Protein AF-A0A6B1GYW4-F1 (afdb_monomer_lite)

pLDDT: mean 73.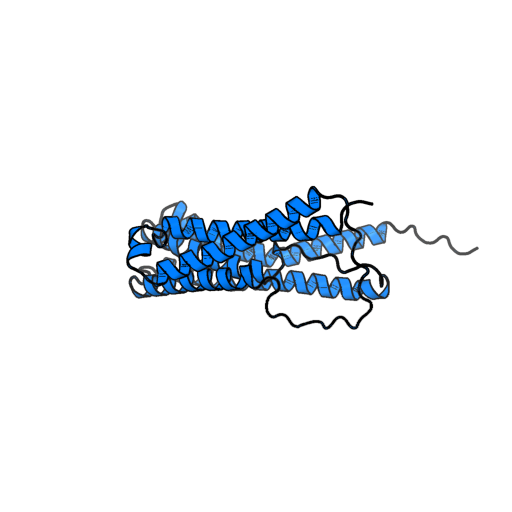43, std 16.69, range [31.44, 91.44]

Radius of gyration: 23.28 Å; chains: 1; bounding box: 60×33×87 Å

Secondary structure (DSSP, 8-state):
---TTHHHHHHHHHHHHHHHHHHHHHHHHSSTTSHHHHHH-HHHHHHHHHHHHHHHHHHHHHHHHHHHHHS----------S-------S-SSHHHHHHHHHHHHHHHHHHHHHHHHS--SSHHHHHHHHHHHHHHHHHHHHHHHHHHHHHHHHHHHTTT-SS-PPPPPPGGGSHHHHHHHHHHHHHHHHHHHHHHHHH-TTSHHHHHHHHHHHHHHHHHHHHHHHHHHHHHHHHHHHHTTSPP-PPP-

Sequence (249 aa):
MRSLAKKYDESKLSARVAILTGLVTFQLADGLLSLEALRTSPLAQSYAAALAVMGLGVLVFALQKLRSYLSEPTPIAEPRTGPVWHEARLFTDPWYQIPAIYCVFVLLCQLVIDLAGNPPASVQAVLFLVCVAAMSVVVPASASKRVSLEKTHLQASSEEERDAAPKPASAFRDPWFVVPGAVLGAVEMARFGLESIEADPSSGEATWWLLAPLLTMAFAAAMPLVDQYRRRRKEAAETDALPPGLPDQ

Structure (mmCIF, N/CA/C/O backbone):
data_AF-A0A6B1GYW4-F1
#
_entry.id   AF-A0A6B1GYW4-F1
#
loop_
_atom_site.group_PDB
_atom_site.id
_atom_site.type_symbol
_atom_site.label_atom_id
_atom_site.label_alt_id
_atom_site.label_comp_id
_atom_site.label_asym_id
_atom_site.label_entity_id
_atom_site.label_seq_id
_atom_site.pdbx_PDB_ins_code
_atom_site.Cartn_x
_atom_site.Cartn_y
_atom_site.Cartn_z
_atom_site.occupancy
_atom_site.B_iso_or_equiv
_atom_site.auth_seq_id
_atom_site.auth_comp_id
_atom_site.auth_asym_id
_atom_site.auth_atom_id
_atom_site.pdbx_PDB_model_num
ATOM 1 N N . MET A 1 1 ? 18.128 9.530 -31.050 1.00 31.44 1 MET A N 1
ATOM 2 C CA . MET A 1 1 ? 17.722 8.356 -30.245 1.00 31.44 1 MET A CA 1
ATOM 3 C C . MET A 1 1 ? 17.694 8.740 -28.766 1.00 31.44 1 MET A C 1
ATOM 5 O O . MET A 1 1 ? 18.745 8.896 -28.164 1.00 31.44 1 MET A O 1
ATOM 9 N N . ARG A 1 2 ? 16.514 9.006 -28.186 1.00 33.59 2 ARG A N 1
ATOM 10 C CA . ARG A 1 2 ? 16.352 9.387 -26.768 1.00 33.59 2 ARG A CA 1
ATOM 11 C C . ARG A 1 2 ? 15.623 8.273 -25.998 1.00 33.59 2 ARG A C 1
ATOM 13 O O . ARG A 1 2 ? 14.519 7.899 -26.371 1.00 33.59 2 ARG A O 1
ATOM 20 N N . SER A 1 3 ? 16.164 7.904 -24.833 1.00 42.62 3 SER A N 1
ATOM 21 C CA . SER A 1 3 ? 15.402 7.676 -23.583 1.00 42.62 3 SER A CA 1
ATOM 22 C C . SER A 1 3 ? 14.747 6.323 -23.233 1.00 42.62 3 SER A C 1
ATOM 24 O O . SER A 1 3 ? 13.834 6.323 -22.410 1.00 42.62 3 SER A O 1
ATOM 26 N N . LEU A 1 4 ? 15.224 5.161 -23.692 1.00 37.81 4 LEU A N 1
ATOM 27 C CA . LEU A 1 4 ? 14.729 3.894 -23.105 1.00 37.81 4 LEU A CA 1
ATOM 28 C C . LEU A 1 4 ? 15.279 3.628 -21.688 1.00 37.81 4 LEU A C 1
ATOM 30 O O . LEU A 1 4 ? 14.530 3.185 -20.823 1.00 37.81 4 LEU A O 1
ATOM 34 N N . ALA A 1 5 ? 16.524 4.024 -21.394 1.00 40.16 5 ALA A N 1
ATOM 35 C CA . ALA A 1 5 ? 17.097 3.915 -20.045 1.00 40.16 5 ALA A CA 1
ATOM 36 C C . ALA A 1 5 ? 16.529 4.942 -19.036 1.00 40.16 5 ALA A C 1
ATOM 38 O O . ALA A 1 5 ? 16.545 4.697 -17.834 1.00 40.16 5 ALA A O 1
ATOM 39 N N . LYS A 1 6 ? 15.989 6.081 -19.503 1.00 44.72 6 LYS A N 1
ATOM 40 C CA . LYS A 1 6 ? 15.482 7.156 -18.622 1.00 44.72 6 LYS A CA 1
ATOM 41 C C . LYS A 1 6 ? 14.120 6.848 -17.993 1.00 44.72 6 LYS A C 1
ATOM 43 O O . LYS A 1 6 ? 13.887 7.224 -16.853 1.00 44.72 6 LYS A O 1
ATOM 48 N N . LYS A 1 7 ? 13.234 6.133 -18.696 1.00 43.66 7 LYS A N 1
ATOM 49 C CA . LYS A 1 7 ? 11.871 5.862 -18.199 1.00 43.66 7 LYS A CA 1
ATOM 50 C C . LYS A 1 7 ? 11.812 4.845 -17.058 1.00 43.66 7 LYS A C 1
ATOM 52 O O . LYS A 1 7 ? 10.843 4.841 -16.302 1.00 43.66 7 LYS A O 1
ATOM 57 N N . TYR A 1 8 ? 12.822 3.985 -16.927 1.00 46.47 8 TYR A N 1
ATOM 58 C CA . TYR A 1 8 ? 12.780 2.903 -15.945 1.00 46.47 8 TYR A CA 1
ATOM 59 C C . TYR A 1 8 ? 12.853 3.405 -14.498 1.00 46.47 8 TYR A C 1
ATOM 61 O O . TYR A 1 8 ? 12.115 2.913 -13.646 1.00 46.47 8 TYR A O 1
ATOM 69 N N . ASP A 1 9 ? 13.677 4.419 -14.222 1.00 56.53 9 ASP A N 1
ATOM 70 C CA . ASP A 1 9 ? 13.942 4.854 -12.845 1.00 56.53 9 ASP A CA 1
ATOM 71 C C . ASP A 1 9 ? 12.951 5.884 -12.288 1.00 56.53 9 ASP A C 1
ATOM 73 O O . ASP A 1 9 ? 12.696 5.894 -11.084 1.00 56.53 9 ASP A O 1
ATOM 77 N N . GLU A 1 10 ? 12.333 6.709 -13.136 1.00 60.38 10 GLU A N 1
ATOM 78 C CA . GLU A 1 10 ? 11.346 7.708 -12.690 1.00 60.38 10 GLU A CA 1
ATOM 79 C C . GLU A 1 10 ? 10.073 7.051 -12.138 1.00 60.38 10 GLU A C 1
ATOM 81 O O . GLU A 1 10 ? 9.520 7.482 -11.121 1.00 60.38 10 GLU A O 1
ATOM 86 N N . SER A 1 11 ? 9.631 5.954 -12.763 1.00 62.12 11 SER A N 1
ATOM 87 C CA . SER A 1 11 ? 8.462 5.209 -12.284 1.00 62.12 11 SER A CA 1
ATOM 88 C C . SER A 1 11 ? 8.705 4.567 -10.912 1.00 62.12 11 SER A C 1
ATOM 90 O O . SER A 1 11 ? 7.809 4.546 -10.075 1.00 62.12 11 SER A O 1
ATOM 92 N N . LYS A 1 12 ? 9.932 4.102 -10.638 1.00 69.94 12 LYS A N 1
ATOM 93 C CA . LYS A 1 12 ? 10.290 3.512 -9.340 1.00 69.94 12 LYS A CA 1
ATOM 94 C C . LYS A 1 12 ? 10.396 4.559 -8.249 1.00 69.94 12 LYS A C 1
ATOM 96 O O . LYS A 1 12 ? 9.919 4.328 -7.147 1.00 69.94 12 LYS A O 1
ATOM 101 N N . LEU A 1 13 ? 10.990 5.715 -8.544 1.00 72.31 13 LEU A N 1
ATOM 102 C CA . LEU A 1 13 ? 11.044 6.815 -7.585 1.00 72.31 13 LEU A CA 1
ATOM 103 C C . LEU A 1 13 ? 9.634 7.293 -7.210 1.00 72.31 13 LEU A C 1
ATOM 105 O O . LEU A 1 13 ? 9.344 7.429 -6.027 1.00 72.31 13 LEU A O 1
ATOM 109 N N . SER A 1 14 ? 8.750 7.482 -8.193 1.00 77.19 14 SER A N 1
ATOM 110 C CA . SER A 1 14 ? 7.361 7.892 -7.934 1.00 77.19 14 SER A CA 1
ATOM 111 C C . SER A 1 14 ? 6.574 6.848 -7.139 1.00 77.19 14 SER A C 1
ATOM 113 O O . SER A 1 14 ? 5.905 7.216 -6.179 1.00 77.19 14 SER A O 1
ATOM 115 N N . ALA A 1 15 ? 6.709 5.556 -7.454 1.00 77.19 15 ALA A N 1
ATOM 116 C CA . ALA A 1 15 ? 6.095 4.488 -6.661 1.00 77.19 15 ALA A CA 1
ATOM 117 C C . ALA A 1 15 ? 6.638 4.445 -5.219 1.00 77.19 15 ALA A C 1
ATOM 119 O O . ALA A 1 15 ? 5.861 4.328 -4.271 1.00 77.19 15 ALA A O 1
ATOM 120 N N . ARG A 1 16 ? 7.960 4.605 -5.039 1.00 80.31 16 ARG A N 1
ATOM 121 C CA . ARG A 1 16 ? 8.600 4.650 -3.713 1.00 80.31 16 ARG A CA 1
ATOM 122 C C . ARG A 1 16 ? 8.076 5.803 -2.864 1.00 80.31 16 ARG A C 1
ATOM 124 O O . ARG A 1 16 ? 7.759 5.604 -1.693 1.00 80.31 16 ARG A O 1
ATOM 131 N N . VAL A 1 17 ? 7.999 6.991 -3.465 1.00 81.50 17 VAL A N 1
ATOM 132 C CA . VAL A 1 17 ? 7.491 8.200 -2.813 1.00 81.50 17 VAL A CA 1
ATOM 133 C C . VAL A 1 17 ? 6.012 8.043 -2.485 1.00 81.50 17 VAL A C 1
ATOM 135 O O . VAL A 1 17 ? 5.645 8.323 -1.358 1.00 81.50 17 VAL A O 1
ATOM 138 N N . ALA A 1 18 ? 5.182 7.526 -3.395 1.00 82.00 18 ALA A N 1
ATOM 139 C CA . ALA A 1 18 ? 3.750 7.347 -3.146 1.00 82.00 18 ALA A CA 1
ATOM 140 C C . ALA A 1 18 ? 3.470 6.459 -1.922 1.00 82.00 18 ALA A C 1
ATOM 142 O O . ALA A 1 18 ? 2.708 6.849 -1.042 1.00 82.00 18 ALA A O 1
ATOM 143 N N . ILE A 1 19 ? 4.130 5.300 -1.829 1.00 82.19 19 ILE A N 1
ATOM 144 C CA . ILE A 1 19 ? 3.980 4.397 -0.677 1.00 82.19 19 ILE A CA 1
ATOM 145 C C . ILE A 1 19 ? 4.566 5.028 0.595 1.00 82.19 19 ILE A C 1
ATOM 147 O O . ILE A 1 19 ? 3.947 4.942 1.650 1.00 82.19 19 ILE A O 1
ATOM 151 N N . LEU A 1 20 ? 5.731 5.687 0.517 1.00 84.62 20 LEU A N 1
ATOM 152 C CA . LEU A 1 20 ? 6.315 6.385 1.670 1.00 84.62 20 LEU A CA 1
ATOM 153 C C . LEU A 1 20 ? 5.377 7.480 2.187 1.00 84.62 20 LEU A C 1
ATOM 155 O O . LEU A 1 20 ? 5.158 7.573 3.389 1.00 84.62 20 LEU A O 1
ATOM 159 N N . THR A 1 21 ? 4.816 8.286 1.288 1.00 84.94 21 THR A N 1
ATOM 160 C CA . THR A 1 21 ? 3.851 9.327 1.630 1.00 84.94 21 THR A CA 1
ATOM 161 C C . THR A 1 21 ? 2.619 8.715 2.277 1.00 84.94 21 THR A C 1
ATOM 163 O O . THR A 1 21 ? 2.281 9.165 3.362 1.00 84.94 21 THR A O 1
ATOM 166 N N . GLY A 1 22 ? 2.027 7.664 1.699 1.00 80.44 22 GLY A N 1
ATOM 167 C CA . GLY A 1 22 ? 0.875 6.972 2.291 1.00 80.44 22 GLY A CA 1
ATOM 168 C C . GLY A 1 22 ? 1.148 6.480 3.717 1.00 80.44 22 GLY A C 1
ATOM 169 O O . GLY A 1 22 ? 0.402 6.786 4.642 1.00 80.44 22 GLY A O 1
ATOM 170 N N . LEU A 1 23 ? 2.289 5.818 3.935 1.00 83.75 23 LEU A N 1
ATOM 171 C CA . LEU A 1 23 ? 2.688 5.317 5.257 1.00 83.75 23 LEU A CA 1
ATOM 172 C C . LEU A 1 23 ? 2.920 6.424 6.299 1.00 83.75 23 LEU A C 1
ATOM 174 O O . LEU A 1 23 ? 2.745 6.181 7.496 1.00 83.75 23 LEU A O 1
ATOM 178 N N . VAL A 1 24 ? 3.339 7.616 5.863 1.00 84.56 24 VAL A N 1
ATOM 179 C CA . VAL A 1 24 ? 3.513 8.794 6.727 1.00 84.56 24 VAL A CA 1
ATOM 180 C C . VAL A 1 24 ? 2.170 9.469 7.001 1.00 84.56 24 VAL A C 1
ATOM 182 O O . VAL A 1 24 ? 1.862 9.749 8.157 1.00 84.56 24 VAL A O 1
ATOM 185 N N . THR A 1 25 ? 1.364 9.727 5.967 1.00 78.50 25 THR A N 1
ATOM 186 C CA . THR A 1 25 ? 0.078 10.428 6.098 1.00 78.50 25 THR A CA 1
ATOM 187 C C . THR A 1 25 ? -0.907 9.637 6.939 1.00 78.50 25 THR A C 1
ATOM 189 O O . THR A 1 25 ? -1.568 10.220 7.793 1.00 78.50 25 THR A O 1
ATOM 192 N N . PHE A 1 26 ? -0.952 8.317 6.758 1.00 70.56 26 PHE A N 1
ATOM 193 C CA . PHE A 1 26 ? -1.848 7.456 7.519 1.00 70.56 26 PHE A CA 1
ATOM 194 C C . PHE A 1 26 ? -1.538 7.493 9.020 1.00 70.56 26 PHE A C 1
ATOM 196 O O . PHE A 1 26 ? -2.426 7.670 9.842 1.00 70.56 26 PHE A O 1
ATOM 203 N N . GLN A 1 27 ? -0.258 7.452 9.395 1.00 69.31 27 GLN A N 1
ATOM 204 C CA . GLN A 1 27 ? 0.134 7.394 10.809 1.00 69.31 27 GLN A CA 1
ATOM 205 C C . GLN A 1 27 ? 0.243 8.743 11.507 1.00 69.31 27 GLN A C 1
ATOM 207 O O . GLN A 1 27 ? 0.308 8.804 12.737 1.00 69.31 27 GLN A O 1
ATOM 212 N N . LEU A 1 28 ? 0.255 9.828 10.735 1.00 67.25 28 LEU A N 1
ATOM 213 C CA . LEU A 1 28 ? -0.047 11.148 11.270 1.00 67.25 28 LEU A CA 1
ATOM 214 C C . LEU A 1 28 ? -1.515 11.235 11.711 1.00 67.25 28 LEU A C 1
ATOM 216 O O . LEU A 1 28 ? -1.784 11.893 12.712 1.00 67.25 28 LEU A O 1
ATOM 220 N N . ALA A 1 29 ? -2.434 10.553 11.016 1.00 60.97 29 ALA A N 1
ATOM 221 C CA . ALA A 1 29 ? -3.851 10.506 11.377 1.00 60.97 29 ALA A CA 1
ATOM 222 C C . ALA A 1 29 ? -4.140 9.512 12.521 1.00 60.97 29 ALA A C 1
ATOM 224 O O . ALA A 1 29 ? -4.846 9.866 13.458 1.00 60.97 29 ALA A O 1
ATOM 225 N N . ASP A 1 30 ? -3.528 8.323 12.502 1.00 64.75 30 ASP A N 1
ATOM 226 C CA . ASP A 1 30 ? -3.709 7.265 13.519 1.00 64.75 30 ASP A CA 1
ATOM 227 C C . ASP A 1 30 ? -2.898 7.467 14.817 1.00 64.75 30 ASP A C 1
ATOM 229 O O . ASP A 1 30 ? -2.949 6.664 15.749 1.00 64.75 30 ASP A O 1
ATOM 233 N N . GLY A 1 31 ? -2.103 8.537 14.902 1.00 67.69 31 GLY A N 1
ATOM 234 C CA . GLY A 1 31 ? -1.442 8.945 16.143 1.00 67.69 31 GLY A CA 1
ATOM 235 C C . GLY A 1 31 ? -0.176 8.168 16.522 1.00 67.69 31 GLY A C 1
ATOM 236 O O . GLY A 1 31 ? 0.451 8.504 17.528 1.00 67.69 31 GLY A O 1
ATOM 237 N N . LEU A 1 32 ? 0.293 7.199 15.730 1.00 71.94 32 LEU A N 1
ATOM 238 C CA . LEU A 1 32 ? 1.581 6.531 15.993 1.00 71.94 32 LEU A CA 1
ATOM 239 C C . LEU A 1 32 ? 2.800 7.410 15.769 1.00 71.94 32 LEU A C 1
ATOM 241 O O . LEU A 1 32 ? 3.839 7.183 16.386 1.00 71.94 32 LEU A O 1
ATOM 245 N N . LEU A 1 33 ? 2.670 8.428 14.925 1.00 78.88 33 LEU A N 1
ATOM 246 C CA . LEU A 1 33 ? 3.682 9.470 14.787 1.00 78.88 33 LEU A CA 1
ATOM 247 C C . LEU A 1 33 ? 3.445 10.645 15.747 1.00 78.88 33 LEU A C 1
ATOM 249 O O . LEU A 1 33 ? 4.136 11.658 15.650 1.00 78.88 33 LEU A O 1
ATOM 253 N N . SER A 1 34 ? 2.497 10.526 16.686 1.00 82.81 34 SER A N 1
ATOM 254 C CA . SER A 1 34 ? 2.325 11.526 17.737 1.00 82.81 34 SER A CA 1
ATOM 255 C C . SER A 1 34 ? 3.525 11.531 18.684 1.00 82.81 34 SER A C 1
ATOM 257 O O . SER A 1 34 ? 4.160 10.508 18.952 1.00 82.81 34 SER A O 1
ATOM 259 N N . LEU A 1 35 ? 3.828 12.711 19.221 1.00 81.12 35 LEU A N 1
ATOM 260 C CA . LEU A 1 35 ? 4.984 12.921 20.092 1.00 81.12 35 LEU A CA 1
ATOM 261 C C . LEU A 1 35 ? 4.896 12.079 21.380 1.00 81.12 35 LEU A C 1
ATOM 263 O O . LEU A 1 35 ? 5.913 11.603 21.882 1.00 81.12 35 LEU A O 1
ATOM 267 N N . GLU A 1 36 ? 3.676 11.839 21.865 1.00 84.00 36 GLU A N 1
ATOM 268 C CA . GLU A 1 36 ? 3.411 11.003 23.038 1.00 84.00 36 GLU A CA 1
ATOM 269 C C . GLU A 1 36 ? 3.611 9.510 22.739 1.00 84.00 36 GLU A C 1
ATOM 271 O O . GLU A 1 36 ? 4.285 8.811 23.501 1.00 84.00 36 GLU A O 1
ATOM 276 N N . ALA A 1 37 ? 3.110 9.021 21.598 1.00 80.50 37 ALA A N 1
ATOM 277 C CA . ALA A 1 37 ? 3.308 7.633 21.183 1.00 80.50 37 ALA A CA 1
ATOM 278 C C . ALA A 1 37 ? 4.794 7.324 20.954 1.00 80.50 37 ALA A C 1
ATOM 280 O O . ALA A 1 37 ? 5.291 6.300 21.419 1.00 80.50 37 ALA A O 1
ATOM 281 N N . LEU A 1 38 ? 5.535 8.239 20.323 1.00 84.31 38 LEU A N 1
ATOM 282 C CA . LEU A 1 38 ? 6.981 8.105 20.118 1.00 84.31 38 LEU A CA 1
ATOM 283 C C . LEU A 1 38 ? 7.768 8.046 21.433 1.00 84.31 38 LEU A C 1
ATOM 285 O O . LEU A 1 38 ? 8.820 7.408 21.497 1.00 84.31 38 LEU A O 1
ATOM 289 N N . ARG A 1 39 ? 7.279 8.690 22.494 1.00 85.69 39 ARG A N 1
ATOM 290 C CA . ARG A 1 39 ? 7.937 8.684 23.804 1.00 85.69 39 ARG A CA 1
ATOM 291 C C . ARG A 1 39 ? 7.672 7.403 24.594 1.00 85.69 39 ARG A C 1
ATOM 293 O O . ARG A 1 39 ? 8.548 6.961 25.333 1.00 85.69 39 ARG A O 1
ATOM 300 N N . THR A 1 40 ? 6.479 6.834 24.459 1.00 84.69 40 THR A N 1
ATOM 301 C CA . THR A 1 40 ? 5.970 5.789 25.361 1.00 84.69 40 THR A CA 1
ATOM 302 C C . THR A 1 40 ? 5.901 4.401 24.729 1.00 84.69 40 THR A C 1
ATOM 304 O O . THR A 1 40 ? 5.965 3.405 25.447 1.00 84.69 40 THR A O 1
ATOM 307 N N . SER A 1 41 ? 5.811 4.310 23.399 1.00 85.00 41 SER A N 1
ATOM 308 C CA . SER A 1 41 ? 5.604 3.051 22.686 1.00 85.00 41 SER A CA 1
ATOM 309 C C . SER A 1 41 ? 6.842 2.632 21.882 1.00 85.00 41 SER A C 1
ATOM 311 O O . SER A 1 41 ? 7.211 3.308 20.915 1.00 85.00 41 SER A O 1
ATOM 313 N N . PRO A 1 42 ? 7.462 1.474 22.188 1.00 86.31 42 PRO A N 1
ATOM 314 C CA . PRO A 1 42 ? 8.576 0.951 21.391 1.00 86.31 42 PRO A CA 1
ATOM 315 C C . PRO A 1 42 ? 8.148 0.595 19.956 1.00 86.31 42 PRO A C 1
ATOM 317 O O . PRO A 1 42 ? 8.961 0.616 19.029 1.00 86.31 42 PRO A O 1
ATOM 320 N N . LEU A 1 43 ? 6.860 0.307 19.744 1.00 86.31 43 LEU A N 1
ATOM 321 C CA . LEU A 1 43 ? 6.298 0.049 18.420 1.00 86.31 43 LEU A CA 1
ATOM 322 C C . LEU A 1 43 ? 6.229 1.334 17.579 1.00 86.31 43 LEU A C 1
ATOM 324 O O . LEU A 1 43 ? 6.603 1.319 16.411 1.00 86.31 43 LEU A O 1
ATOM 328 N N . ALA A 1 44 ? 5.849 2.467 18.177 1.00 86.06 44 ALA A N 1
ATOM 329 C CA . ALA A 1 44 ? 5.885 3.765 17.498 1.00 86.06 44 ALA A CA 1
ATOM 330 C C . ALA A 1 44 ? 7.321 4.177 17.131 1.00 86.06 44 ALA A C 1
ATOM 332 O O . ALA A 1 44 ? 7.577 4.637 16.018 1.00 86.06 44 ALA A O 1
ATOM 333 N N . GLN A 1 45 ? 8.278 3.949 18.037 1.00 87.81 45 GLN A N 1
ATOM 334 C CA . GLN A 1 45 ? 9.696 4.237 17.796 1.00 87.81 45 GLN A CA 1
ATOM 335 C C . GLN A 1 45 ? 10.274 3.400 16.650 1.00 87.81 45 GLN A C 1
ATOM 337 O O . GLN A 1 45 ? 10.941 3.936 15.765 1.00 87.81 45 GLN A O 1
ATOM 342 N N . SER A 1 46 ? 10.009 2.092 16.645 1.00 90.56 46 SER A N 1
ATOM 343 C CA . SER A 1 46 ? 10.478 1.192 15.583 1.00 90.56 46 SER A CA 1
ATOM 344 C C . SER A 1 46 ? 9.812 1.485 14.235 1.00 90.56 46 SER A C 1
ATOM 346 O O . SER A 1 46 ? 10.499 1.486 13.211 1.00 90.56 46 SER A O 1
ATOM 348 N N . TYR A 1 47 ? 8.523 1.839 14.225 1.00 88.31 47 TYR A N 1
ATOM 349 C CA . TYR A 1 47 ? 7.824 2.311 13.028 1.00 88.31 47 TYR A CA 1
ATOM 350 C C . TYR A 1 47 ? 8.444 3.603 12.466 1.00 88.31 47 TYR A C 1
ATOM 352 O O . TYR A 1 47 ? 8.762 3.686 11.278 1.00 88.31 47 TYR A O 1
ATOM 360 N N . ALA A 1 48 ? 8.697 4.599 13.320 1.00 88.69 48 ALA A N 1
ATOM 361 C CA . ALA A 1 48 ? 9.333 5.850 12.913 1.00 88.69 48 ALA A CA 1
ATOM 362 C C . ALA A 1 48 ? 10.775 5.646 12.420 1.00 88.69 48 ALA A C 1
ATOM 364 O O . ALA A 1 48 ? 11.181 6.257 11.430 1.00 88.69 48 ALA A O 1
ATOM 365 N N . ALA A 1 49 ? 11.538 4.752 13.055 1.00 89.81 49 ALA A N 1
ATOM 366 C CA . ALA A 1 49 ? 12.878 4.391 12.605 1.00 89.81 49 ALA A CA 1
ATOM 367 C C . ALA A 1 49 ? 12.854 3.743 11.210 1.00 89.81 49 ALA A C 1
ATOM 369 O O . ALA A 1 49 ? 13.655 4.110 10.349 1.00 89.81 49 ALA A O 1
ATOM 370 N N . ALA A 1 50 ? 11.907 2.835 10.953 1.00 88.25 50 ALA A N 1
ATOM 371 C CA . ALA A 1 50 ? 11.726 2.228 9.637 1.00 88.25 50 ALA A CA 1
ATOM 372 C C . ALA A 1 50 ? 11.388 3.279 8.564 1.00 88.25 50 ALA A C 1
ATOM 374 O O . ALA A 1 50 ? 12.001 3.284 7.492 1.00 88.25 50 ALA A O 1
ATOM 375 N N . LEU A 1 51 ? 10.494 4.228 8.869 1.00 89.00 51 LEU A N 1
ATOM 376 C CA . LEU A 1 51 ? 10.199 5.356 7.979 1.00 89.00 51 LEU A CA 1
ATOM 377 C C . LEU A 1 51 ? 11.422 6.241 7.722 1.00 89.00 51 LEU A C 1
ATOM 379 O O . LEU A 1 51 ? 11.646 6.645 6.582 1.00 89.00 51 LEU A O 1
ATOM 383 N N . ALA A 1 52 ? 12.232 6.520 8.745 1.00 88.25 52 ALA A N 1
ATOM 384 C CA . ALA A 1 52 ? 13.443 7.321 8.600 1.00 88.25 52 ALA A CA 1
ATOM 385 C C . ALA A 1 52 ? 14.475 6.630 7.697 1.00 88.25 52 ALA A C 1
ATOM 387 O O . ALA A 1 52 ? 15.010 7.264 6.788 1.00 88.25 52 ALA A O 1
ATOM 388 N N . VAL A 1 53 ? 14.713 5.326 7.886 1.00 87.62 53 VAL A N 1
ATOM 389 C CA . VAL A 1 53 ? 15.605 4.527 7.024 1.00 87.62 53 VAL A CA 1
ATOM 390 C C . VAL A 1 53 ? 15.118 4.555 5.577 1.00 87.62 53 VAL A C 1
ATOM 392 O O . VAL A 1 53 ? 15.899 4.823 4.661 1.00 87.62 53 VAL A O 1
ATOM 395 N N . MET A 1 54 ? 13.819 4.343 5.371 1.00 85.75 54 MET A N 1
ATOM 396 C CA . MET A 1 54 ? 13.210 4.360 4.047 1.00 85.75 54 MET A CA 1
ATOM 397 C C . MET A 1 54 ? 13.308 5.743 3.389 1.00 85.75 54 MET A C 1
ATOM 399 O O . MET A 1 54 ? 13.726 5.848 2.236 1.00 85.75 54 MET A O 1
ATOM 403 N N . GLY A 1 55 ? 12.974 6.807 4.122 1.00 86.06 55 GLY A N 1
ATOM 404 C CA . GLY A 1 55 ? 13.031 8.189 3.649 1.00 86.06 55 GLY A CA 1
ATOM 405 C C . GLY A 1 55 ? 14.451 8.636 3.306 1.00 86.06 55 GLY A C 1
ATOM 406 O O . GLY A 1 55 ? 14.674 9.197 2.233 1.00 86.06 55 GLY A O 1
ATOM 407 N N . LEU A 1 56 ? 15.430 8.318 4.159 1.00 87.19 56 LEU A N 1
ATOM 408 C CA . LEU A 1 56 ? 16.846 8.576 3.888 1.00 87.19 56 LEU A CA 1
ATOM 409 C C . LEU A 1 56 ? 17.327 7.805 2.660 1.00 87.19 56 LEU A C 1
ATOM 411 O O . LEU A 1 56 ? 18.007 8.377 1.813 1.00 87.19 56 LEU A O 1
ATOM 415 N N . GLY A 1 57 ? 16.942 6.536 2.520 1.00 81.75 57 GLY A N 1
ATOM 416 C CA . GLY A 1 57 ? 17.277 5.741 1.343 1.00 81.75 57 GLY A CA 1
ATOM 417 C C . GLY A 1 57 ? 16.712 6.341 0.053 1.00 81.75 57 GLY A C 1
ATOM 418 O O . GLY A 1 57 ? 17.437 6.478 -0.934 1.00 81.75 57 GLY A O 1
ATOM 419 N N . VAL A 1 58 ? 15.444 6.775 0.068 1.00 83.31 58 VAL A N 1
ATOM 420 C CA . VAL A 1 58 ? 14.803 7.427 -1.087 1.00 83.31 58 VAL A CA 1
ATOM 421 C C . VAL A 1 58 ? 15.501 8.747 -1.412 1.00 83.31 58 VAL A C 1
ATOM 423 O O . VAL A 1 58 ? 15.760 9.025 -2.583 1.00 83.31 58 VAL A O 1
ATOM 426 N N . LEU A 1 59 ? 15.859 9.534 -0.395 1.00 84.44 59 LEU A N 1
ATOM 427 C CA . LEU A 1 59 ? 16.578 10.794 -0.563 1.00 84.44 59 LEU A CA 1
ATOM 428 C C . LEU A 1 59 ? 17.976 10.577 -1.155 1.00 84.44 59 LEU A C 1
ATOM 430 O O . LEU A 1 59 ? 18.336 11.239 -2.125 1.00 84.44 59 LEU A O 1
ATOM 434 N N . VAL A 1 60 ? 18.756 9.635 -0.617 1.00 83.00 60 VAL A N 1
ATOM 435 C CA . VAL A 1 60 ? 20.089 9.292 -1.138 1.00 83.00 60 VAL A CA 1
ATOM 436 C C . VAL A 1 60 ? 19.985 8.823 -2.586 1.00 83.00 60 VAL A C 1
ATOM 438 O O . VAL A 1 60 ? 20.753 9.282 -3.432 1.00 83.00 60 VAL A O 1
ATOM 441 N N . PHE A 1 61 ? 19.005 7.974 -2.897 1.00 79.06 61 PHE A N 1
ATOM 442 C CA . PHE A 1 61 ? 18.744 7.523 -4.260 1.00 79.06 61 PHE A CA 1
ATOM 443 C C . PHE A 1 61 ? 18.407 8.696 -5.197 1.00 79.06 61 PHE A C 1
ATOM 445 O O . PHE A 1 61 ? 18.980 8.812 -6.282 1.00 79.06 61 PHE A O 1
ATOM 452 N N . ALA A 1 62 ? 17.527 9.607 -4.772 1.00 80.50 62 ALA A N 1
ATOM 453 C CA . ALA A 1 62 ? 17.163 10.794 -5.542 1.00 80.50 62 ALA A CA 1
ATOM 454 C C . ALA A 1 62 ? 18.362 11.733 -5.760 1.00 80.50 62 ALA A C 1
ATOM 456 O O . ALA A 1 62 ? 18.564 12.225 -6.870 1.00 80.50 62 ALA A O 1
ATOM 457 N N . LEU A 1 63 ? 19.202 11.935 -4.740 1.00 80.69 63 LEU A N 1
ATOM 458 C CA . LEU A 1 63 ? 20.408 12.761 -4.823 1.00 80.69 63 LEU A CA 1
ATOM 459 C C . LEU A 1 63 ? 21.474 12.147 -5.736 1.00 80.69 63 LEU A C 1
ATOM 461 O O . LEU A 1 63 ? 22.092 12.868 -6.516 1.00 80.69 63 LEU A O 1
ATOM 465 N N . GLN A 1 64 ? 21.682 10.829 -5.685 1.00 76.25 64 GLN A N 1
ATOM 466 C CA . GLN A 1 64 ? 22.575 10.129 -6.615 1.00 76.25 64 GLN A CA 1
ATOM 467 C C . GLN A 1 64 ? 22.090 10.276 -8.059 1.00 76.25 64 GLN A C 1
ATOM 469 O O . GLN A 1 64 ? 22.887 10.564 -8.954 1.00 76.25 64 GLN A O 1
ATOM 474 N N . LYS A 1 65 ? 20.774 10.165 -8.284 1.00 69.38 65 LYS A N 1
ATOM 475 C CA . LYS A 1 65 ? 20.173 10.420 -9.596 1.00 69.38 65 LYS A CA 1
ATOM 476 C C . LYS A 1 65 ? 20.376 11.859 -10.039 1.00 69.38 65 LYS A C 1
ATOM 478 O O . LYS A 1 65 ? 20.864 12.080 -11.143 1.00 69.38 65 LYS A O 1
ATOM 483 N N . LEU A 1 66 ? 20.091 12.830 -9.180 1.00 73.56 66 LEU A N 1
ATOM 484 C CA . LEU A 1 66 ? 20.288 14.244 -9.485 1.00 73.56 66 LEU A CA 1
ATOM 485 C C . LEU A 1 66 ? 21.754 14.551 -9.829 1.00 73.56 66 LEU A C 1
ATOM 487 O O . LEU A 1 66 ? 22.021 15.222 -10.820 1.00 73.56 66 LEU A O 1
ATOM 491 N N . ARG A 1 67 ? 22.714 13.983 -9.089 1.00 71.44 67 ARG A N 1
ATOM 492 C CA . ARG A 1 67 ? 24.148 14.100 -9.405 1.00 71.44 67 ARG A CA 1
ATOM 493 C C . ARG A 1 67 ? 24.493 13.491 -10.760 1.00 71.44 67 ARG A C 1
ATOM 495 O O . ARG A 1 67 ? 25.231 14.112 -11.513 1.00 71.44 67 ARG A O 1
ATOM 502 N N . SER A 1 68 ? 23.927 12.336 -11.111 1.00 63.06 68 SER A N 1
ATOM 503 C CA . SER A 1 68 ? 24.127 11.733 -12.439 1.00 63.06 68 SER A CA 1
ATOM 504 C C . SER A 1 68 ? 23.504 12.542 -13.586 1.00 63.06 68 SER A C 1
ATOM 506 O O . SER A 1 68 ? 23.952 12.429 -14.719 1.00 63.06 68 SER A O 1
ATOM 508 N N . TYR A 1 69 ? 22.499 13.378 -13.298 1.00 59.75 69 TYR A N 1
ATOM 509 C CA . TYR A 1 69 ? 21.917 14.317 -14.262 1.00 59.75 69 TYR A CA 1
ATOM 510 C C . TYR A 1 69 ? 22.733 15.605 -14.425 1.00 59.75 69 TYR A C 1
ATOM 512 O O . TYR A 1 69 ? 22.665 16.228 -15.481 1.00 59.75 69 TYR A O 1
ATOM 520 N N . LEU A 1 70 ? 23.461 16.010 -13.383 1.00 64.50 70 LEU A N 1
ATOM 521 C CA . LEU A 1 70 ? 24.256 17.242 -13.345 1.00 64.50 70 LEU A CA 1
ATOM 522 C C . LEU A 1 70 ? 25.724 17.035 -13.746 1.00 64.50 70 LEU A C 1
ATOM 524 O O . LEU A 1 70 ? 26.419 18.007 -14.021 1.00 64.50 70 LEU A O 1
ATOM 528 N N . SER A 1 71 ? 26.196 15.789 -13.763 1.00 52.25 71 SER A N 1
ATOM 529 C CA . SER A 1 71 ? 27.564 15.426 -14.151 1.00 52.25 71 SER A CA 1
ATOM 530 C C . SER A 1 71 ? 27.606 15.055 -15.640 1.00 52.25 71 SER A C 1
ATOM 532 O O . SER A 1 71 ? 26.650 14.462 -16.142 1.00 52.25 71 SER A O 1
ATOM 534 N N . GLU A 1 72 ? 28.698 15.372 -16.349 1.00 48.09 72 GLU A N 1
ATOM 535 C CA . GLU A 1 72 ? 28.946 14.865 -17.713 1.00 48.09 72 GLU A CA 1
ATOM 536 C C . GLU A 1 72 ? 28.783 13.336 -17.767 1.00 48.09 72 GLU A C 1
ATOM 538 O O . GLU A 1 72 ? 29.040 12.669 -16.756 1.00 48.09 72 GLU A O 1
ATOM 543 N N . PRO A 1 73 ? 28.334 12.764 -18.908 1.00 47.91 73 PRO A N 1
ATOM 544 C CA . PRO A 1 73 ? 28.069 11.337 -19.017 1.00 47.91 73 PRO A CA 1
ATOM 545 C C . PRO A 1 73 ? 29.361 10.585 -18.715 1.00 47.91 73 PRO A C 1
ATOM 547 O O . PRO A 1 73 ? 30.270 10.506 -19.536 1.00 47.91 73 PRO A O 1
ATOM 550 N N . THR A 1 74 ? 29.445 10.046 -17.505 1.00 49.97 74 THR A N 1
ATOM 551 C CA . THR A 1 74 ? 30.525 9.151 -17.119 1.00 49.97 74 THR A CA 1
ATOM 552 C C . THR A 1 74 ? 30.407 7.950 -18.053 1.00 49.97 74 THR A C 1
ATOM 554 O O . THR A 1 74 ? 29.285 7.458 -18.237 1.00 49.97 74 THR A O 1
ATOM 557 N N . PRO A 1 75 ? 31.499 7.512 -18.707 1.00 44.94 75 PRO A N 1
ATOM 558 C CA . PRO A 1 75 ? 31.430 6.403 -19.642 1.00 44.94 75 PRO A CA 1
ATOM 559 C C . PRO A 1 75 ? 30.787 5.226 -18.919 1.00 44.94 75 PRO A C 1
ATOM 561 O O . PRO A 1 75 ? 31.195 4.861 -17.815 1.00 44.94 75 PRO A O 1
ATOM 564 N N . ILE A 1 76 ? 29.714 4.708 -19.518 1.00 51.59 76 ILE A N 1
ATOM 565 C CA . ILE A 1 76 ? 29.021 3.508 -19.062 1.00 51.59 76 ILE A CA 1
ATOM 566 C C . ILE A 1 76 ? 30.118 2.468 -18.873 1.00 51.59 76 ILE A C 1
ATOM 568 O O . ILE A 1 76 ? 30.790 2.127 -19.845 1.00 51.59 76 ILE A O 1
ATOM 572 N N . ALA A 1 77 ? 30.353 2.038 -17.630 1.00 45.00 77 ALA A N 1
ATOM 573 C CA . ALA A 1 77 ? 31.296 0.965 -17.365 1.00 45.00 77 ALA A CA 1
ATOM 574 C C . ALA A 1 77 ? 30.933 -0.187 -18.305 1.00 45.00 77 ALA A C 1
ATOM 576 O O . ALA A 1 77 ? 29.774 -0.615 -18.312 1.00 45.00 77 ALA A O 1
ATOM 577 N N . GLU A 1 78 ? 31.889 -0.599 -19.143 1.00 41.81 78 GLU A N 1
ATOM 578 C CA . GLU A 1 78 ? 31.699 -1.669 -20.120 1.00 41.81 78 GLU A CA 1
ATOM 579 C C . GLU A 1 78 ? 30.975 -2.834 -19.438 1.00 41.81 78 GLU A C 1
ATOM 581 O O . GLU A 1 78 ? 31.339 -3.185 -18.305 1.00 41.81 78 GLU A O 1
ATOM 586 N N . PRO A 1 79 ? 29.921 -3.403 -20.055 1.00 44.22 79 PRO A N 1
ATOM 587 C CA . PRO A 1 79 ? 29.235 -4.539 -19.468 1.00 44.22 79 PRO A CA 1
ATOM 588 C C . PRO A 1 79 ? 30.285 -5.619 -19.239 1.00 44.22 79 PRO A C 1
ATOM 590 O O . PRO A 1 79 ? 30.837 -6.160 -20.193 1.00 44.22 79 PRO A O 1
ATOM 593 N N . ARG A 1 80 ? 30.615 -5.887 -17.969 1.00 45.19 80 ARG A N 1
ATOM 594 C CA . ARG A 1 80 ? 31.556 -6.943 -17.607 1.00 45.19 80 ARG A CA 1
ATOM 595 C C . ARG A 1 80 ? 31.041 -8.227 -18.248 1.00 45.19 80 ARG A C 1
ATOM 597 O O . ARG A 1 80 ? 30.038 -8.773 -17.799 1.00 45.19 80 ARG A O 1
ATOM 604 N N . THR A 1 81 ? 31.725 -8.695 -19.288 1.00 39.47 81 THR A N 1
ATOM 605 C CA . THR A 1 81 ? 31.488 -9.964 -19.985 1.00 39.47 81 THR A CA 1
ATOM 606 C C . THR A 1 81 ? 31.961 -11.126 -19.113 1.00 39.47 81 THR A C 1
ATOM 608 O O . THR A 1 81 ? 32.838 -11.902 -19.481 1.00 39.47 81 THR A O 1
ATOM 611 N N . GLY A 1 82 ? 31.429 -11.195 -17.897 1.00 37.09 82 GLY A N 1
ATOM 612 C CA . GLY A 1 82 ? 31.524 -12.340 -17.011 1.00 37.09 82 GLY A CA 1
ATOM 613 C C . GLY A 1 82 ? 30.149 -12.994 -16.895 1.00 37.09 82 GLY A C 1
ATOM 614 O O . GLY A 1 82 ? 29.143 -12.354 -17.212 1.00 37.09 82 GLY A O 1
ATOM 615 N N . PRO A 1 83 ? 30.076 -14.254 -16.440 1.00 37.06 83 PRO A N 1
ATOM 616 C CA . PRO A 1 83 ? 28.803 -14.876 -16.114 1.00 37.06 83 PRO A CA 1
ATOM 617 C C . PRO A 1 83 ? 28.078 -13.978 -15.109 1.00 37.06 83 PRO A C 1
ATOM 619 O O . PRO A 1 83 ? 28.519 -13.821 -13.968 1.00 37.06 83 PRO A O 1
ATOM 622 N N . VAL A 1 84 ? 26.994 -13.340 -15.555 1.00 43.50 84 VAL A N 1
ATOM 623 C CA . VAL A 1 84 ? 26.099 -12.591 -14.681 1.00 43.50 84 VAL A CA 1
ATOM 624 C C . VAL A 1 84 ? 25.462 -13.639 -13.789 1.00 43.50 84 VAL A C 1
ATOM 626 O O . VAL A 1 84 ? 24.524 -14.326 -14.187 1.00 43.50 84 VAL A O 1
ATOM 629 N N . TRP A 1 85 ? 26.019 -13.815 -12.593 1.00 38.25 85 TRP A N 1
ATOM 630 C CA . TRP A 1 85 ? 25.317 -14.501 -11.528 1.00 38.25 85 TRP A CA 1
ATOM 631 C C . TRP A 1 85 ? 24.010 -13.740 -11.344 1.00 38.25 85 TRP A C 1
ATOM 633 O O . TRP A 1 85 ? 23.993 -12.618 -10.837 1.00 38.25 85 TRP A O 1
ATOM 643 N N . HIS A 1 86 ? 22.913 -14.325 -11.821 1.00 40.56 86 HIS A N 1
ATOM 644 C CA . HIS A 1 86 ? 21.582 -13.937 -11.400 1.00 40.56 86 HIS A CA 1
ATOM 645 C C . HIS A 1 86 ? 21.500 -14.288 -9.916 1.00 40.56 86 HIS A C 1
ATOM 647 O O . HIS A 1 86 ? 21.014 -15.351 -9.542 1.00 40.56 86 HIS A O 1
ATOM 653 N N . GLU A 1 87 ? 22.052 -13.422 -9.064 1.00 39.94 87 GLU A N 1
ATOM 654 C CA . GLU A 1 87 ? 21.757 -13.446 -7.645 1.00 39.94 87 GLU A CA 1
ATOM 655 C C . GLU A 1 87 ? 20.237 -13.388 -7.565 1.00 39.94 87 GLU A C 1
ATOM 657 O O . GLU A 1 87 ? 19.622 -12.389 -7.953 1.00 39.94 87 GLU A O 1
ATOM 662 N N . ALA A 1 88 ? 19.627 -14.485 -7.125 1.00 41.00 88 ALA A N 1
ATOM 663 C CA . ALA A 1 88 ? 18.234 -14.529 -6.730 1.00 41.00 88 ALA A CA 1
ATOM 664 C C . ALA A 1 88 ? 18.085 -13.632 -5.493 1.00 41.00 88 ALA A C 1
ATOM 666 O O . ALA A 1 88 ? 17.949 -14.097 -4.365 1.00 41.00 88 ALA A O 1
ATOM 667 N N . ARG A 1 89 ? 18.210 -12.316 -5.685 1.00 51.41 89 ARG A N 1
ATOM 668 C CA . ARG A 1 89 ? 17.965 -11.338 -4.642 1.00 51.41 89 ARG A CA 1
ATOM 669 C C . ARG A 1 89 ? 16.475 -11.395 -4.378 1.00 51.41 89 ARG A C 1
ATOM 671 O O . ARG A 1 89 ? 15.677 -11.037 -5.240 1.00 51.41 89 ARG A O 1
ATOM 678 N N . LEU A 1 90 ? 16.125 -11.846 -3.175 1.00 54.12 90 LEU A N 1
ATOM 679 C CA . LEU A 1 90 ? 14.751 -11.833 -2.681 1.00 54.12 90 LEU A CA 1
ATOM 680 C C . LEU A 1 90 ? 14.130 -10.426 -2.787 1.00 54.12 90 LEU A C 1
ATOM 682 O O . LEU A 1 90 ? 12.926 -10.311 -2.952 1.00 54.12 90 LEU A O 1
ATOM 686 N N . PHE A 1 91 ? 14.958 -9.375 -2.735 1.00 59.66 91 PHE A N 1
ATOM 687 C CA . PHE A 1 91 ? 14.562 -7.969 -2.782 1.00 59.66 91 PHE A CA 1
ATOM 688 C C . PHE A 1 91 ? 15.367 -7.205 -3.835 1.00 59.66 91 PHE A C 1
ATOM 690 O O . PHE A 1 91 ? 16.599 -7.264 -3.851 1.00 59.66 91 PHE A O 1
ATOM 697 N N . THR A 1 92 ? 14.682 -6.448 -4.693 1.00 69.94 92 THR A N 1
ATOM 698 C CA . THR A 1 92 ? 15.321 -5.549 -5.667 1.00 69.94 92 THR A CA 1
ATOM 699 C C . THR A 1 92 ? 15.925 -4.316 -4.996 1.00 69.94 92 THR A C 1
ATOM 701 O O . THR A 1 92 ? 16.999 -3.881 -5.403 1.00 69.94 92 THR A O 1
ATOM 704 N N . ASP A 1 93 ? 15.292 -3.801 -3.937 1.00 74.62 93 ASP A N 1
ATOM 705 C CA . ASP A 1 93 ? 15.749 -2.644 -3.157 1.00 74.62 93 ASP A CA 1
ATOM 706 C C . ASP A 1 93 ? 15.522 -2.891 -1.652 1.00 74.62 93 ASP A C 1
ATOM 708 O O . ASP A 1 93 ? 14.556 -2.382 -1.077 1.00 74.62 93 ASP A O 1
ATOM 712 N N . PRO A 1 94 ? 16.382 -3.675 -0.974 1.00 75.94 94 PRO A N 1
ATOM 713 C CA . PRO A 1 94 ? 16.136 -4.124 0.402 1.00 75.94 94 PRO A CA 1
ATOM 714 C C . PRO A 1 94 ? 16.043 -2.971 1.413 1.00 75.94 94 PRO A C 1
ATOM 716 O O . PRO A 1 94 ? 15.250 -3.038 2.346 1.00 75.94 94 PRO A O 1
ATOM 719 N N . TRP A 1 95 ? 16.793 -1.887 1.192 1.00 80.94 95 TRP A N 1
ATOM 720 C CA . TRP A 1 95 ? 16.776 -0.672 2.019 1.00 80.94 95 TRP A CA 1
ATOM 721 C C . TRP A 1 95 ? 15.425 0.063 2.001 1.00 80.94 95 TRP A C 1
ATOM 723 O O . TRP A 1 95 ? 15.150 0.855 2.896 1.00 80.94 95 TRP A O 1
ATOM 733 N N . TYR A 1 96 ? 14.595 -0.188 0.986 1.00 82.06 96 TYR A N 1
ATOM 734 C CA . TYR A 1 96 ? 13.256 0.378 0.841 1.00 82.06 96 TYR A CA 1
ATOM 735 C C . TYR A 1 96 ? 12.175 -0.652 1.179 1.00 82.06 96 TYR A C 1
ATOM 737 O O . TYR A 1 96 ? 11.275 -0.394 1.971 1.00 82.06 96 TYR A O 1
ATOM 745 N N . GLN A 1 97 ? 12.280 -1.839 0.578 1.00 83.25 97 GLN A N 1
ATOM 746 C CA . GLN A 1 97 ? 11.240 -2.864 0.607 1.00 83.25 97 GLN A CA 1
ATOM 747 C C . GLN A 1 97 ? 11.055 -3.461 2.000 1.00 83.25 97 GLN A C 1
ATOM 749 O O . GLN A 1 97 ? 9.920 -3.646 2.426 1.00 83.25 97 GLN A O 1
ATOM 754 N N . ILE A 1 98 ? 12.146 -3.722 2.727 1.00 84.88 98 ILE A N 1
ATOM 755 C CA . ILE A 1 98 ? 12.066 -4.316 4.066 1.00 84.88 98 ILE A CA 1
ATOM 756 C C . ILE A 1 98 ? 11.384 -3.344 5.047 1.00 84.88 98 ILE A C 1
ATOM 758 O O . ILE A 1 98 ? 10.397 -3.752 5.662 1.00 84.88 98 ILE A O 1
ATOM 762 N N . PRO A 1 99 ? 11.805 -2.064 5.161 1.00 86.62 99 PRO A N 1
ATOM 763 C CA . PRO A 1 99 ? 11.083 -1.094 5.983 1.00 86.62 99 PRO A CA 1
ATOM 764 C C . PRO A 1 99 ? 9.625 -0.887 5.558 1.00 86.62 99 PRO A C 1
ATOM 766 O O . PRO A 1 99 ? 8.757 -0.829 6.422 1.00 86.62 99 PRO A O 1
ATOM 769 N N . ALA A 1 100 ? 9.329 -0.826 4.254 1.00 85.25 100 ALA A N 1
ATOM 770 C CA . ALA A 1 100 ? 7.959 -0.650 3.765 1.00 85.25 100 ALA A CA 1
ATOM 771 C C . ALA A 1 100 ? 7.041 -1.809 4.184 1.00 85.25 100 ALA A C 1
ATOM 773 O O . ALA A 1 100 ? 5.952 -1.578 4.707 1.00 85.25 100 ALA A O 1
ATOM 774 N N . ILE A 1 101 ? 7.491 -3.054 3.990 1.00 87.06 101 ILE A N 1
ATOM 775 C CA . ILE A 1 101 ? 6.745 -4.256 4.386 1.00 87.06 101 ILE A CA 1
ATOM 776 C C . ILE A 1 101 ? 6.554 -4.288 5.901 1.00 87.06 101 ILE A C 1
ATOM 778 O O . ILE A 1 101 ? 5.455 -4.578 6.366 1.00 87.06 101 ILE A O 1
ATOM 782 N N . TYR A 1 102 ? 7.598 -3.958 6.665 1.00 89.44 102 TYR A N 1
ATOM 783 C CA . TYR A 1 102 ? 7.506 -3.858 8.118 1.00 89.44 102 TYR A CA 1
ATOM 784 C C . TYR A 1 102 ? 6.439 -2.843 8.548 1.00 89.44 102 TYR A C 1
ATOM 786 O O . TYR A 1 102 ? 5.576 -3.176 9.357 1.00 89.44 102 TYR A O 1
ATOM 794 N N . CYS A 1 103 ? 6.440 -1.640 7.968 1.00 89.44 103 CYS A N 1
ATOM 795 C CA . CYS A 1 103 ? 5.440 -0.622 8.275 1.00 89.44 103 CYS A CA 1
ATOM 796 C C . CYS A 1 103 ? 4.019 -1.101 7.943 1.00 89.44 103 CYS A C 1
ATOM 798 O O . CYS A 1 103 ? 3.136 -1.017 8.791 1.00 89.44 103 CYS A O 1
ATOM 800 N N . VAL A 1 104 ? 3.800 -1.672 6.754 1.00 88.75 104 VAL A N 1
ATOM 801 C CA . VAL A 1 104 ? 2.492 -2.234 6.369 1.00 88.75 104 VAL A CA 1
ATOM 802 C C . VAL A 1 104 ? 2.054 -3.349 7.323 1.00 88.75 104 VAL A C 1
ATOM 804 O O . VAL A 1 104 ? 0.885 -3.418 7.695 1.00 88.75 104 VAL A O 1
ATOM 807 N N . PHE A 1 105 ? 2.980 -4.203 7.758 1.00 89.25 105 PHE A N 1
ATOM 808 C CA . PHE A 1 105 ? 2.690 -5.264 8.718 1.00 89.25 105 PHE A CA 1
ATOM 809 C C . PHE A 1 105 ? 2.258 -4.708 10.079 1.00 89.25 105 PHE A C 1
ATOM 811 O O . PHE A 1 105 ? 1.280 -5.186 10.648 1.00 89.25 105 PHE A O 1
ATOM 818 N N . VAL A 1 106 ? 2.935 -3.671 10.581 1.00 88.94 106 VAL A N 1
ATOM 819 C CA . VAL A 1 106 ? 2.536 -2.985 11.819 1.00 88.94 106 VAL A CA 1
ATOM 820 C C . VAL A 1 106 ? 1.112 -2.436 11.702 1.00 88.94 106 VAL A C 1
ATOM 822 O O . VAL A 1 106 ? 0.308 -2.665 12.603 1.00 88.94 106 VAL A O 1
ATOM 825 N N . LEU A 1 107 ? 0.778 -1.786 10.584 1.00 87.31 107 LEU A N 1
ATOM 826 C CA . LEU A 1 107 ? -0.567 -1.256 10.331 1.00 87.31 107 LEU A CA 1
ATOM 827 C C . LEU A 1 107 ? -1.636 -2.347 10.311 1.00 87.31 107 LEU A C 1
ATOM 829 O O . LEU A 1 107 ? -2.685 -2.205 10.934 1.00 87.31 107 LEU A O 1
ATOM 833 N N . LEU A 1 108 ? -1.355 -3.457 9.628 1.00 87.81 108 LEU A N 1
ATOM 834 C CA . LEU A 1 108 ? -2.267 -4.591 9.566 1.00 87.81 108 LEU A CA 1
ATOM 835 C C . LEU A 1 108 ? -2.504 -5.194 10.955 1.00 87.81 108 LEU A C 1
ATOM 837 O O . LEU A 1 108 ? -3.643 -5.481 11.313 1.00 87.81 108 LEU A O 1
ATOM 841 N N . CYS A 1 109 ? -1.446 -5.360 11.751 1.00 88.81 109 CYS A N 1
ATOM 842 C CA . CYS A 1 109 ? -1.562 -5.849 13.123 1.00 88.81 109 CYS A CA 1
ATOM 843 C C . CYS A 1 109 ? -2.433 -4.930 13.980 1.00 88.81 109 CYS A C 1
ATOM 845 O O . CYS A 1 109 ? -3.250 -5.422 14.751 1.00 88.81 109 CYS A O 1
ATOM 847 N N . GLN A 1 110 ? -2.291 -3.613 13.832 1.00 86.75 110 GLN A N 1
ATOM 848 C CA . GLN A 1 110 ? -3.124 -2.663 14.565 1.00 86.75 110 GLN A CA 1
ATOM 849 C C . GLN A 1 110 ? -4.582 -2.743 14.140 1.00 86.75 110 GLN A C 1
ATOM 851 O O . GLN A 1 110 ? -5.434 -2.862 15.007 1.00 86.75 110 GLN A O 1
ATOM 856 N N . LEU A 1 111 ? -4.863 -2.800 12.836 1.00 87.81 111 LEU A N 1
ATOM 857 C CA . LEU A 1 111 ? -6.224 -3.006 12.344 1.00 87.81 111 LEU A CA 1
ATOM 858 C C . LEU A 1 111 ? -6.848 -4.283 12.928 1.00 87.81 111 LEU A C 1
ATOM 860 O O . LEU A 1 111 ? -7.995 -4.266 13.356 1.00 87.81 111 LEU A O 1
ATOM 864 N N . VAL A 1 112 ? -6.104 -5.392 12.975 1.00 88.94 112 VAL A N 1
ATOM 865 C CA . VAL A 1 112 ? -6.602 -6.653 13.551 1.00 88.94 112 VAL A CA 1
ATOM 866 C C . VAL A 1 112 ? -6.873 -6.520 15.050 1.00 88.94 112 VAL A C 1
ATOM 868 O O . VAL A 1 112 ? -7.887 -7.026 15.526 1.00 88.94 112 VAL A O 1
ATOM 871 N N . ILE A 1 113 ? -5.991 -5.849 15.793 1.00 88.62 113 ILE A N 1
ATOM 872 C CA . ILE A 1 113 ? -6.183 -5.594 17.227 1.00 88.62 113 ILE A CA 1
ATOM 873 C C . ILE A 1 113 ? -7.415 -4.710 17.450 1.00 88.62 113 ILE A C 1
ATOM 875 O O . ILE A 1 113 ? -8.232 -5.030 18.311 1.00 88.62 113 ILE A O 1
ATOM 879 N N . ASP A 1 114 ? -7.583 -3.655 16.654 1.00 86.50 114 ASP A N 1
ATOM 880 C CA . ASP A 1 114 ? -8.717 -2.736 16.752 1.00 86.50 114 ASP A CA 1
ATOM 881 C C . ASP A 1 114 ? -10.037 -3.453 16.454 1.00 86.50 114 ASP A C 1
ATOM 883 O O . ASP A 1 114 ? -10.987 -3.325 17.220 1.00 86.50 114 ASP A O 1
ATOM 887 N N . LEU A 1 115 ? -10.078 -4.280 15.403 1.00 87.88 115 LEU A N 1
ATOM 888 C CA . LEU A 1 115 ? -11.245 -5.099 15.056 1.00 87.88 115 LEU A CA 1
ATOM 889 C C . LEU A 1 115 ? -11.548 -6.178 16.105 1.00 87.88 115 LEU A C 1
ATOM 891 O O . LEU A 1 115 ? -12.702 -6.558 16.284 1.00 87.88 115 LEU A O 1
ATOM 895 N N . ALA A 1 116 ? -10.531 -6.704 16.790 1.00 89.69 116 ALA A N 1
ATOM 896 C CA . ALA A 1 116 ? -10.731 -7.657 17.879 1.00 89.69 116 ALA A CA 1
ATOM 897 C C . ALA A 1 116 ? -11.255 -6.972 19.150 1.00 89.69 116 ALA A C 1
ATOM 899 O O . ALA A 1 116 ? -12.051 -7.563 19.879 1.00 89.69 116 ALA A O 1
ATOM 900 N N . GLY A 1 117 ? -10.810 -5.739 19.415 1.00 88.31 117 GLY A N 1
ATOM 901 C CA . GLY A 1 117 ? -11.287 -4.923 20.530 1.00 88.31 117 GLY A CA 1
ATOM 902 C C . GLY A 1 117 ? -12.696 -4.371 20.306 1.00 88.31 117 GLY A C 1
ATOM 903 O O . GLY A 1 117 ? -13.498 -4.362 21.235 1.00 88.31 117 GLY A O 1
ATOM 904 N N . ASN A 1 118 ? -13.002 -3.968 19.072 1.00 86.75 118 ASN A N 1
ATOM 905 C CA . ASN A 1 118 ? -14.279 -3.401 18.645 1.00 86.75 118 ASN A CA 1
ATOM 906 C C . ASN A 1 118 ? -14.781 -4.156 17.402 1.00 86.75 118 ASN A C 1
ATOM 908 O O . ASN A 1 118 ? -14.556 -3.714 16.272 1.00 86.75 118 ASN A O 1
ATOM 912 N N . PRO A 1 119 ? -15.419 -5.326 17.583 1.00 87.44 119 PRO A N 1
ATOM 913 C CA . PRO A 1 119 ? -15.910 -6.108 16.459 1.00 87.44 119 PRO A CA 1
ATOM 914 C C . PRO A 1 119 ? -17.038 -5.372 15.721 1.00 87.44 119 PRO A C 1
ATOM 916 O O . PRO A 1 119 ? -17.837 -4.686 16.364 1.00 87.44 119 PRO A O 1
ATOM 919 N N . PRO A 1 120 ? -17.149 -5.559 14.392 1.00 88.06 120 PRO A N 1
ATOM 920 C CA . PRO A 1 120 ? -18.129 -4.854 13.576 1.00 88.06 120 PRO A CA 1
ATOM 921 C C . PRO A 1 120 ? -19.559 -5.147 14.038 1.00 88.06 120 PRO A C 1
ATOM 923 O O . PRO A 1 120 ? -19.954 -6.308 14.188 1.00 88.06 120 PRO A O 1
ATOM 926 N N . ALA A 1 121 ? -20.353 -4.094 14.223 1.00 86.31 121 ALA A N 1
ATOM 927 C CA . ALA A 1 121 ? -21.685 -4.195 14.823 1.00 86.31 121 ALA A CA 1
ATOM 928 C C . ALA A 1 121 ? -22.764 -4.691 13.842 1.00 86.31 121 ALA A C 1
ATOM 930 O O . ALA A 1 121 ? -23.826 -5.159 14.259 1.00 86.31 121 ALA A O 1
ATOM 931 N N . SER A 1 122 ? -22.515 -4.590 12.531 1.00 86.75 122 SER A N 1
ATOM 932 C CA . SER A 1 122 ? -23.500 -4.891 11.488 1.00 86.75 122 SER A CA 1
ATOM 933 C C . SER A 1 122 ? -23.006 -5.916 10.463 1.00 86.75 122 SER A C 1
ATOM 935 O O . SER A 1 122 ? -21.822 -6.010 10.142 1.00 86.75 122 SER A O 1
ATOM 937 N N . VAL A 1 123 ? -23.945 -6.662 9.867 1.00 87.56 123 VAL A N 1
ATOM 938 C CA . VAL A 1 123 ? -23.646 -7.598 8.764 1.00 87.56 123 VAL A CA 1
ATOM 939 C C . VAL A 1 123 ? -23.079 -6.859 7.546 1.00 87.56 123 VAL A C 1
ATOM 941 O O . VAL A 1 123 ? -22.232 -7.398 6.839 1.00 87.56 123 VAL A O 1
ATOM 944 N N . GLN A 1 124 ? -23.508 -5.615 7.310 1.00 85.88 124 GLN A N 1
ATOM 945 C CA . GLN A 1 124 ? -22.999 -4.783 6.216 1.00 85.88 124 GLN A CA 1
ATOM 946 C C . GLN A 1 124 ? -21.515 -4.449 6.408 1.00 85.88 124 GLN A C 1
ATOM 948 O O . GLN A 1 124 ? -20.737 -4.617 5.473 1.00 85.88 124 GLN A O 1
ATOM 953 N N . ALA A 1 125 ? -21.112 -4.073 7.624 1.00 87.50 125 ALA A N 1
ATOM 954 C CA . ALA A 1 125 ? -19.715 -3.845 7.987 1.00 87.50 125 ALA A CA 1
ATOM 955 C C . ALA A 1 125 ? -18.857 -5.114 7.827 1.00 87.50 125 ALA A C 1
ATOM 957 O O . ALA A 1 125 ? -17.758 -5.064 7.276 1.00 87.50 125 ALA A O 1
ATOM 958 N N . VAL A 1 126 ? -19.381 -6.282 8.216 1.00 89.75 126 VAL A N 1
ATOM 959 C CA . VAL A 1 126 ? -18.694 -7.568 7.996 1.00 89.75 126 VAL A CA 1
ATOM 960 C C . VAL A 1 126 ? -18.502 -7.845 6.502 1.00 89.75 126 VAL A C 1
ATOM 962 O O . VAL A 1 126 ? -17.397 -8.176 6.071 1.00 89.75 126 VAL A O 1
ATOM 965 N N . LEU A 1 127 ? -19.551 -7.688 5.689 1.00 87.94 127 LEU A N 1
ATOM 966 C CA . LEU A 1 127 ? -19.473 -7.892 4.238 1.00 87.94 127 LEU A CA 1
ATOM 967 C C . LEU A 1 127 ? -18.512 -6.904 3.568 1.00 87.94 127 LEU A C 1
ATOM 969 O O . LEU A 1 127 ? -17.763 -7.294 2.669 1.00 87.94 127 LEU A O 1
ATOM 973 N N . PHE A 1 128 ? -18.497 -5.653 4.027 1.00 91.12 128 PHE A N 1
ATOM 974 C CA . PHE A 1 128 ? -17.538 -4.643 3.601 1.00 91.12 128 PHE A CA 1
ATOM 975 C C . PHE A 1 128 ? -16.097 -5.101 3.852 1.00 91.12 128 PHE A C 1
ATOM 977 O O . PHE A 1 128 ? -15.305 -5.154 2.911 1.00 91.12 128 PHE A O 1
ATOM 984 N N . LEU A 1 129 ? -15.774 -5.526 5.077 1.00 91.25 129 LEU A N 1
ATOM 985 C CA . LEU A 1 129 ? -14.436 -6.010 5.432 1.00 91.25 129 LEU A CA 1
ATOM 986 C C . LEU A 1 129 ? -14.029 -7.246 4.618 1.00 91.25 129 LEU A C 1
ATOM 988 O O . LEU A 1 129 ? -12.884 -7.338 4.175 1.00 91.25 129 LEU A O 1
ATOM 992 N N . VAL A 1 130 ? -14.960 -8.166 4.342 1.00 91.44 130 VAL A N 1
ATOM 993 C CA . VAL A 1 130 ? -14.712 -9.310 3.445 1.00 91.44 130 VAL A CA 1
ATOM 994 C C . VAL A 1 130 ? -14.375 -8.838 2.028 1.00 91.44 130 VAL A C 1
ATOM 996 O O . VAL A 1 130 ? -13.443 -9.357 1.412 1.00 91.44 130 VAL A O 1
ATOM 999 N N . CYS A 1 131 ? -15.082 -7.831 1.507 1.00 89.56 131 CYS A N 1
ATOM 1000 C CA . CYS A 1 131 ? -14.795 -7.263 0.188 1.00 89.56 131 CYS A CA 1
ATOM 1001 C C . CYS A 1 131 ? -13.436 -6.549 0.149 1.00 89.56 131 CYS A C 1
ATOM 1003 O O . CYS A 1 131 ? -12.702 -6.686 -0.830 1.00 89.56 131 CYS A O 1
ATOM 1005 N N . VAL A 1 132 ? -13.072 -5.827 1.211 1.00 91.19 132 VAL A N 1
ATOM 1006 C CA . VAL A 1 132 ? -11.756 -5.185 1.355 1.00 91.19 132 VAL A CA 1
ATOM 1007 C C . VAL A 1 132 ? -10.641 -6.235 1.413 1.00 91.19 132 VAL A C 1
ATOM 1009 O O . VAL A 1 132 ? -9.636 -6.120 0.706 1.00 91.19 132 VAL A O 1
ATOM 1012 N N . ALA A 1 133 ? -10.839 -7.311 2.179 1.00 89.00 133 ALA A N 1
ATOM 1013 C CA . ALA A 1 133 ? -9.905 -8.431 2.234 1.00 89.00 133 ALA A CA 1
ATOM 1014 C C . ALA A 1 133 ? -9.749 -9.102 0.858 1.00 89.00 133 ALA A C 1
ATOM 1016 O O . ALA A 1 133 ? -8.625 -9.326 0.406 1.00 89.00 133 ALA A O 1
ATOM 1017 N N . ALA A 1 134 ? -10.850 -9.350 0.141 1.00 89.50 134 ALA A N 1
ATOM 1018 C CA . ALA A 1 134 ? -10.813 -9.894 -1.217 1.00 89.50 134 ALA A CA 1
ATOM 1019 C C . ALA A 1 134 ? -10.072 -8.960 -2.190 1.00 89.50 134 ALA A C 1
ATOM 1021 O O . ALA A 1 134 ? -9.243 -9.419 -2.983 1.00 89.50 134 ALA A O 1
ATOM 1022 N N . MET A 1 135 ? -10.290 -7.645 -2.090 1.00 88.19 135 MET A N 1
ATOM 1023 C CA . MET A 1 135 ? -9.593 -6.639 -2.895 1.00 88.19 135 MET A CA 1
ATOM 1024 C C . MET A 1 135 ? -8.072 -6.712 -2.711 1.00 88.19 135 MET A C 1
ATOM 1026 O O . MET A 1 135 ? -7.344 -6.662 -3.708 1.00 88.19 135 MET A O 1
ATOM 1030 N N . SER A 1 136 ? -7.594 -6.905 -1.474 1.00 86.38 136 SER A N 1
ATOM 1031 C CA . SER A 1 136 ? -6.160 -7.035 -1.164 1.00 86.38 136 SER A CA 1
ATOM 1032 C C . SER A 1 136 ? -5.474 -8.209 -1.880 1.00 86.38 136 SER A C 1
ATOM 1034 O O . SER A 1 136 ? -4.260 -8.189 -2.069 1.00 86.38 136 SER A O 1
ATOM 1036 N N . VAL A 1 137 ? -6.243 -9.201 -2.342 1.00 87.62 137 VAL A N 1
ATOM 1037 C CA . VAL A 1 137 ? -5.753 -10.357 -3.108 1.00 87.62 137 VAL A CA 1
ATOM 1038 C C . VAL A 1 137 ? -5.956 -10.155 -4.609 1.00 87.62 137 VAL A C 1
ATOM 1040 O O . VAL A 1 137 ? -5.041 -10.382 -5.404 1.00 87.62 137 VAL A O 1
ATOM 1043 N N . VAL A 1 138 ? -7.144 -9.700 -5.017 1.00 86.19 138 VAL A N 1
ATOM 1044 C CA . VAL A 1 138 ? -7.526 -9.547 -6.430 1.00 86.19 138 VAL A CA 1
ATOM 1045 C C . VAL A 1 138 ? -6.664 -8.502 -7.138 1.00 86.19 138 VAL A C 1
ATOM 1047 O O . VAL A 1 138 ? -6.239 -8.732 -8.273 1.00 86.19 138 VAL A O 1
ATOM 1050 N N . VAL A 1 139 ? -6.371 -7.374 -6.482 1.00 83.50 139 VAL A N 1
ATOM 1051 C CA . VAL A 1 139 ? -5.572 -6.292 -7.078 1.00 83.50 139 VAL A CA 1
ATOM 1052 C C . VAL A 1 139 ? -4.139 -6.765 -7.383 1.00 83.50 139 VAL A C 1
ATOM 1054 O O . VAL A 1 139 ? -3.740 -6.693 -8.554 1.00 83.50 139 VAL A O 1
ATOM 1057 N N . PRO A 1 140 ? -3.376 -7.338 -6.427 1.00 84.38 140 PRO A N 1
ATOM 1058 C CA . PRO A 1 140 ? -2.070 -7.918 -6.731 1.00 84.38 140 PRO A CA 1
ATOM 1059 C C . PRO A 1 140 ? -2.116 -9.087 -7.714 1.00 84.38 140 PRO A C 1
ATOM 1061 O O . PRO A 1 140 ? -1.263 -9.168 -8.599 1.00 84.38 140 PRO A O 1
ATOM 1064 N N . ALA A 1 141 ? -3.105 -9.982 -7.611 1.00 84.94 141 ALA A N 1
ATOM 1065 C CA . ALA A 1 141 ? -3.232 -11.116 -8.525 1.00 84.94 141 ALA A CA 1
ATOM 1066 C C . ALA A 1 141 ? -3.439 -10.653 -9.976 1.00 84.94 141 ALA A C 1
ATOM 1068 O O . ALA A 1 141 ? -2.816 -11.186 -10.899 1.00 84.94 141 ALA A O 1
ATOM 1069 N N . SER A 1 142 ? -4.259 -9.619 -10.186 1.00 82.81 142 SER A N 1
ATOM 1070 C CA . SER A 1 142 ? -4.457 -9.019 -11.505 1.00 82.81 142 SER A CA 1
ATOM 1071 C C . SER A 1 142 ? -3.175 -8.378 -12.044 1.00 82.81 142 SER A C 1
ATOM 1073 O O . SER A 1 142 ? -2.804 -8.611 -13.198 1.00 82.81 142 SER A O 1
ATOM 1075 N N . ALA A 1 143 ? -2.444 -7.629 -11.214 1.00 80.50 143 ALA A N 1
ATOM 1076 C CA . ALA A 1 143 ? -1.166 -7.044 -11.614 1.00 80.50 143 ALA A CA 1
ATOM 1077 C C . ALA A 1 143 ? -0.144 -8.125 -12.011 1.00 80.50 143 ALA A C 1
ATOM 1079 O O . ALA A 1 143 ? 0.444 -8.049 -13.093 1.00 80.50 143 ALA A O 1
ATOM 1080 N N . SER A 1 144 ? -0.013 -9.182 -11.205 1.00 80.31 144 SER A N 1
ATOM 1081 C CA . SER A 1 144 ? 0.827 -10.348 -11.506 1.00 80.31 144 SER A CA 1
ATOM 1082 C C . SER A 1 144 ? 0.429 -11.028 -12.817 1.00 80.31 144 SER A C 1
ATOM 1084 O O . SER A 1 144 ? 1.291 -11.349 -13.639 1.00 80.31 144 SER A O 1
ATOM 1086 N N . LYS A 1 145 ? -0.875 -11.184 -13.076 1.00 79.94 145 LYS A N 1
ATOM 1087 C CA . LYS A 1 145 ? -1.383 -11.737 -14.338 1.00 79.94 145 LYS A CA 1
ATOM 1088 C C . LYS A 1 145 ? -1.001 -10.867 -15.538 1.00 79.94 145 LYS A C 1
ATOM 1090 O O . LYS A 1 145 ? -0.614 -11.405 -16.572 1.00 79.94 145 LYS A O 1
ATOM 1095 N N . ARG A 1 146 ? -1.047 -9.536 -15.414 1.00 72.81 146 ARG A N 1
ATOM 1096 C CA . ARG A 1 146 ? -0.608 -8.615 -16.483 1.00 72.81 146 ARG A CA 1
ATOM 1097 C C . ARG A 1 146 ? 0.879 -8.758 -16.781 1.00 72.81 146 ARG A C 1
ATOM 1099 O O . ARG A 1 146 ? 1.249 -8.822 -17.951 1.00 72.81 146 ARG A O 1
ATOM 1106 N N . VAL A 1 147 ? 1.712 -8.859 -15.745 1.00 72.38 147 VAL A N 1
ATOM 1107 C CA . VAL A 1 147 ? 3.156 -9.098 -15.903 1.00 72.38 147 VAL A CA 1
ATOM 1108 C C . VAL A 1 147 ? 3.412 -10.438 -16.589 1.00 72.38 147 VAL A C 1
ATOM 1110 O O . VAL A 1 147 ? 4.234 -10.512 -17.496 1.00 72.38 147 VAL A O 1
ATOM 1113 N N . SER A 1 148 ? 2.696 -11.493 -16.198 1.00 74.94 148 SER A N 1
ATOM 1114 C CA . SER A 1 148 ? 2.811 -12.808 -16.835 1.00 74.94 148 SER A CA 1
ATOM 1115 C C . SER A 1 148 ? 2.415 -12.766 -18.314 1.00 74.94 148 SER A C 1
ATOM 1117 O O . SER A 1 148 ? 3.189 -13.221 -19.148 1.00 74.94 148 SER A O 1
ATOM 1119 N N . LEU A 1 149 ? 1.280 -12.148 -18.657 1.00 71.50 149 LEU A N 1
ATOM 1120 C CA . LEU A 1 149 ? 0.832 -11.992 -20.048 1.00 71.50 149 LEU A CA 1
ATOM 1121 C C . LEU A 1 149 ? 1.800 -11.154 -20.898 1.00 71.50 149 LEU A C 1
ATOM 1123 O O . LEU A 1 149 ? 1.923 -11.369 -22.100 1.00 71.50 149 LEU A O 1
ATOM 1127 N N . GLU A 1 150 ? 2.477 -10.175 -20.300 1.00 66.62 150 GLU A N 1
ATOM 1128 C CA . GLU A 1 150 ? 3.534 -9.409 -20.963 1.00 66.62 150 GLU A CA 1
ATOM 1129 C C . GLU A 1 150 ? 4.787 -10.259 -21.205 1.00 66.62 150 GLU A C 1
ATOM 1131 O O . GLU A 1 150 ? 5.322 -10.231 -22.309 1.00 66.62 150 GLU A O 1
ATOM 1136 N N . LYS A 1 151 ? 5.201 -11.078 -20.232 1.00 67.00 151 LYS A N 1
ATOM 1137 C CA . LYS A 1 151 ? 6.334 -12.005 -20.385 1.00 67.00 151 LYS A CA 1
ATOM 1138 C C . LYS A 1 151 ? 6.083 -13.071 -21.452 1.00 67.00 151 LYS A C 1
ATOM 1140 O O . LYS A 1 151 ? 6.959 -13.298 -22.275 1.00 67.00 151 LYS A O 1
ATOM 1145 N N . THR A 1 152 ? 4.905 -13.696 -21.463 1.00 66.56 152 THR A N 1
ATOM 1146 C CA . THR A 1 152 ? 4.556 -14.719 -22.464 1.00 66.56 152 THR A CA 1
ATOM 1147 C C . THR A 1 152 ? 4.516 -14.137 -23.877 1.00 66.56 152 THR A C 1
ATOM 1149 O O . THR A 1 152 ? 4.974 -14.781 -24.811 1.00 66.56 152 THR A O 1
ATOM 1152 N N . HIS A 1 153 ? 4.020 -12.905 -24.039 1.00 59.69 153 HIS A N 1
ATOM 1153 C CA . HIS A 1 153 ? 4.001 -12.224 -25.340 1.00 59.69 153 HIS A CA 1
ATOM 1154 C C . HIS A 1 153 ? 5.410 -11.874 -25.828 1.00 59.69 153 HIS A C 1
ATOM 1156 O O . HIS A 1 153 ? 5.738 -12.178 -26.966 1.00 59.69 153 HIS A O 1
ATOM 1162 N N . LEU A 1 154 ? 6.268 -11.344 -24.948 1.00 59.09 154 LEU A N 1
ATOM 1163 C CA . LEU A 1 154 ? 7.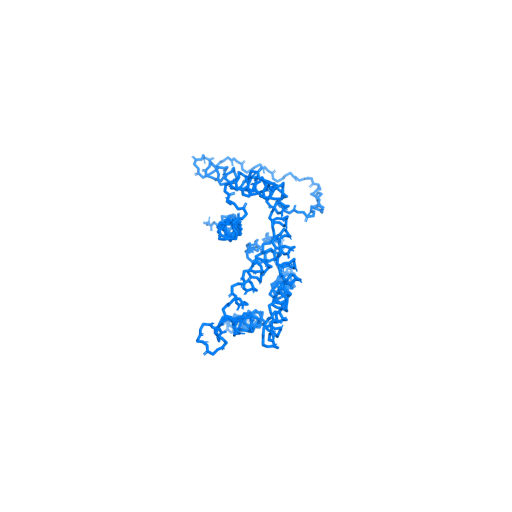675 -11.088 -25.275 1.00 59.09 154 LEU A CA 1
ATOM 1164 C C . LEU A 1 154 ? 8.431 -12.372 -25.633 1.00 59.09 154 LEU A C 1
ATOM 1166 O O . LEU A 1 154 ? 9.291 -12.342 -26.500 1.00 59.09 154 LEU A O 1
ATOM 1170 N N . GLN A 1 155 ? 8.111 -13.498 -24.989 1.00 59.47 155 GLN A N 1
ATOM 1171 C CA . GLN A 1 155 ? 8.690 -14.795 -25.343 1.00 59.47 155 GLN A CA 1
ATOM 1172 C C . GLN A 1 155 ? 8.206 -15.288 -26.714 1.00 59.47 155 GLN A C 1
ATOM 1174 O O . GLN A 1 155 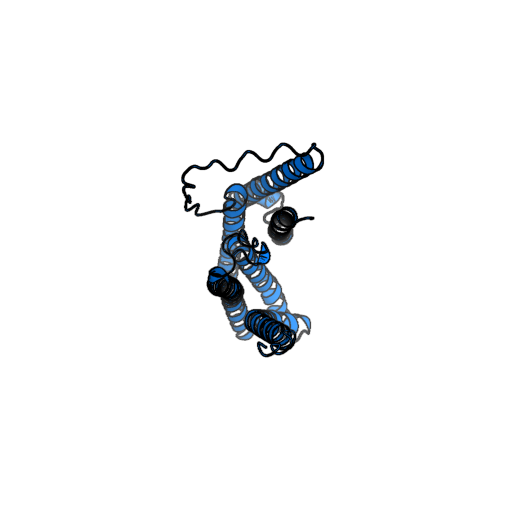? 9.018 -15.779 -27.490 1.00 59.47 155 GLN A O 1
ATOM 1179 N N . ALA A 1 156 ? 6.927 -15.094 -27.045 1.00 58.09 156 ALA A N 1
ATOM 1180 C CA . ALA A 1 156 ? 6.384 -15.437 -28.360 1.00 58.09 156 ALA A CA 1
ATOM 1181 C C . ALA A 1 156 ? 6.933 -14.544 -29.491 1.00 58.09 156 ALA A C 1
ATOM 1183 O O . ALA A 1 156 ? 7.125 -15.029 -30.597 1.00 58.09 156 ALA A O 1
ATOM 1184 N N . SER A 1 157 ? 7.237 -13.267 -29.221 1.00 51.81 157 SER A N 1
ATOM 1185 C CA . SER A 1 157 ? 7.884 -12.367 -30.191 1.00 51.81 157 SER A CA 1
ATOM 1186 C C . SER A 1 157 ? 9.414 -12.517 -30.246 1.00 51.81 157 SER A C 1
ATOM 1188 O O . SER A 1 157 ? 10.057 -12.014 -31.163 1.00 51.81 157 SER A O 1
ATOM 1190 N N . SER A 1 158 ? 10.028 -13.187 -29.261 1.00 46.03 158 SER A N 1
ATOM 1191 C CA . SER A 1 158 ? 11.492 -13.323 -29.145 1.00 46.03 158 SER A CA 1
ATOM 1192 C C . SER A 1 158 ? 12.134 -14.373 -30.059 1.00 46.03 158 SER A C 1
ATOM 1194 O O . SER A 1 158 ? 13.357 -14.520 -30.028 1.00 46.03 158 SER A O 1
ATOM 1196 N N . GLU A 1 159 ? 11.362 -15.075 -30.896 1.00 48.59 159 GLU A N 1
ATOM 1197 C CA . GLU A 1 159 ? 11.944 -15.855 -31.999 1.00 48.59 159 GLU A CA 1
ATOM 1198 C C . GLU A 1 159 ? 12.447 -14.957 -33.151 1.00 48.59 159 GLU A C 1
ATOM 1200 O O . GLU A 1 159 ? 13.333 -15.385 -33.887 1.00 48.59 159 GLU A O 1
ATOM 1205 N N . GLU A 1 160 ? 12.014 -13.686 -33.239 1.00 45.62 160 GLU A N 1
ATOM 1206 C CA . GLU A 1 160 ? 12.455 -12.728 -34.277 1.00 45.62 160 GLU A CA 1
ATOM 1207 C C . GLU A 1 160 ? 13.319 -11.551 -33.765 1.00 45.62 160 GLU A C 1
ATOM 1209 O O . GLU A 1 160 ? 14.126 -11.016 -34.522 1.00 45.62 160 GLU A O 1
ATOM 1214 N N . GLU A 1 161 ? 13.255 -11.167 -32.483 1.00 42.97 161 GLU A N 1
ATOM 1215 C CA . GLU A 1 161 ? 14.022 -10.031 -31.925 1.00 42.97 161 GLU A CA 1
ATOM 1216 C C . GLU A 1 161 ? 14.951 -10.463 -30.771 1.00 42.97 161 GLU A C 1
ATOM 1218 O O . GLU A 1 161 ? 14.630 -10.317 -29.591 1.00 42.97 161 GLU A O 1
ATOM 1223 N N . ARG A 1 162 ? 16.142 -10.989 -31.094 1.00 41.62 162 ARG A N 1
ATOM 1224 C CA . ARG A 1 162 ? 17.132 -11.453 -30.094 1.00 41.62 162 ARG A CA 1
ATOM 1225 C C . ARG A 1 162 ? 17.968 -10.360 -29.404 1.00 41.62 162 ARG A C 1
ATOM 1227 O O . ARG A 1 162 ? 18.632 -10.679 -28.424 1.00 41.62 162 ARG A O 1
ATOM 1234 N N . ASP A 1 163 ? 17.906 -9.097 -29.836 1.00 40.91 163 ASP A N 1
ATOM 1235 C CA . ASP A 1 163 ? 18.802 -8.028 -29.337 1.00 40.91 163 ASP A CA 1
ATOM 1236 C C . ASP A 1 163 ? 18.113 -6.882 -28.569 1.00 40.91 163 ASP A C 1
ATOM 1238 O O . ASP A 1 163 ? 18.772 -5.957 -28.082 1.00 40.91 163 ASP A O 1
ATOM 1242 N N . ALA A 1 164 ? 16.790 -6.917 -28.392 1.00 39.12 164 ALA A N 1
ATOM 1243 C CA . ALA A 1 164 ? 16.100 -5.903 -27.601 1.00 39.12 164 ALA A CA 1
ATOM 1244 C C . ALA A 1 164 ? 16.115 -6.280 -26.111 1.00 39.12 164 ALA A C 1
ATOM 1246 O O . ALA A 1 164 ? 15.353 -7.137 -25.662 1.00 39.12 164 ALA A O 1
ATOM 1247 N N . ALA A 1 165 ? 16.962 -5.608 -25.320 1.00 42.16 165 ALA A N 1
ATOM 1248 C CA . ALA A 1 165 ? 16.922 -5.702 -23.861 1.00 42.16 165 ALA A CA 1
ATOM 1249 C C . ALA A 1 165 ? 15.466 -5.551 -23.365 1.00 42.16 165 ALA A C 1
ATOM 1251 O O . ALA A 1 165 ? 14.770 -4.630 -23.816 1.00 42.16 165 ALA A O 1
ATOM 1252 N N . PRO A 1 166 ? 14.985 -6.431 -22.462 1.00 45.38 166 PRO A N 1
ATOM 1253 C CA . PRO A 1 166 ? 13.584 -6.461 -22.061 1.00 45.38 166 PRO A CA 1
ATOM 1254 C C . PRO A 1 166 ? 13.149 -5.070 -21.606 1.00 45.38 166 PRO A C 1
ATOM 1256 O O . PRO A 1 166 ? 13.758 -4.486 -20.704 1.00 45.38 166 PRO A O 1
ATOM 1259 N N . LYS A 1 167 ? 12.110 -4.522 -22.258 1.00 49.91 167 LYS A N 1
ATOM 1260 C CA . LYS A 1 167 ? 11.553 -3.214 -21.893 1.00 49.91 167 LYS A CA 1
ATOM 1261 C C . LYS A 1 167 ? 11.239 -3.256 -20.406 1.00 49.91 167 LYS A C 1
ATOM 1263 O O . LYS A 1 167 ? 10.486 -4.125 -19.961 1.00 49.91 167 LYS A O 1
ATOM 1268 N N . PRO A 1 168 ? 11.831 -2.358 -19.621 1.00 47.19 168 PRO A N 1
ATOM 1269 C CA . PRO A 1 168 ? 11.793 -2.545 -18.201 1.00 47.19 168 PRO A CA 1
ATOM 1270 C C . PRO A 1 168 ? 10.392 -2.152 -17.707 1.00 47.19 168 PRO A C 1
ATOM 1272 O O . PRO A 1 168 ? 9.862 -1.094 -18.059 1.00 47.19 168 PRO A O 1
ATOM 1275 N N . ALA A 1 169 ? 9.742 -3.069 -16.986 1.00 53.38 169 ALA A N 1
ATOM 1276 C CA . ALA A 1 169 ? 8.348 -2.918 -16.584 1.00 53.38 169 ALA A CA 1
ATOM 1277 C C . ALA A 1 169 ? 8.163 -1.667 -15.706 1.00 53.38 169 ALA A C 1
ATOM 1279 O O . ALA A 1 169 ? 9.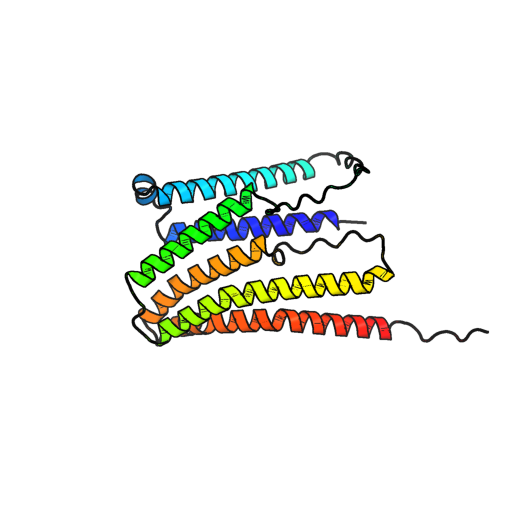019 -1.340 -14.883 1.00 53.38 169 ALA A O 1
ATOM 1280 N N . SER A 1 170 ? 7.037 -0.965 -15.884 1.00 62.41 170 SER A N 1
ATOM 1281 C CA . SER A 1 170 ? 6.631 0.144 -15.007 1.00 62.41 170 SER A CA 1
ATOM 1282 C C . SER A 1 170 ? 6.657 -0.306 -13.543 1.00 62.41 170 SER A C 1
ATOM 1284 O O . SER A 1 170 ? 6.174 -1.394 -13.244 1.00 62.41 170 SER A O 1
ATOM 1286 N N . ALA A 1 171 ? 7.163 0.523 -12.624 1.00 60.34 171 ALA A N 1
ATOM 1287 C CA . ALA A 1 171 ? 7.210 0.189 -11.195 1.00 60.34 171 ALA A CA 1
ATOM 1288 C C . ALA A 1 171 ? 5.837 -0.153 -10.588 1.00 60.34 171 ALA A C 1
ATOM 1290 O O . ALA A 1 171 ? 5.751 -0.978 -9.690 1.00 60.34 171 ALA A O 1
ATOM 1291 N N . PHE A 1 172 ? 4.749 0.393 -11.139 1.00 59.94 172 PHE A N 1
ATOM 1292 C CA . PHE A 1 172 ? 3.373 0.045 -10.754 1.00 59.94 172 PHE A CA 1
ATOM 1293 C C . PHE A 1 172 ? 2.911 -1.331 -11.266 1.00 59.94 172 PHE A C 1
ATOM 1295 O O . PHE A 1 172 ? 1.759 -1.714 -11.085 1.00 59.94 172 PHE A O 1
ATOM 1302 N N . ARG A 1 173 ? 3.790 -2.074 -11.941 1.00 64.00 173 ARG A N 1
ATOM 1303 C CA . ARG A 1 173 ? 3.615 -3.488 -12.291 1.00 64.00 173 ARG A CA 1
ATOM 1304 C C . ARG A 1 173 ? 4.548 -4.395 -11.494 1.00 64.00 173 ARG A C 1
ATOM 1306 O O . ARG A 1 173 ? 4.416 -5.608 -11.590 1.00 64.00 173 ARG A O 1
ATOM 1313 N N . ASP A 1 174 ? 5.487 -3.836 -10.736 1.00 70.44 174 ASP A N 1
ATOM 1314 C CA . ASP A 1 174 ? 6.386 -4.617 -9.897 1.00 70.44 174 ASP A CA 1
ATOM 1315 C C . ASP A 1 174 ? 5.625 -5.062 -8.627 1.00 70.44 174 ASP A C 1
ATOM 1317 O O . ASP A 1 174 ? 5.104 -4.210 -7.893 1.00 70.44 174 ASP A O 1
ATOM 1321 N N . PRO A 1 175 ? 5.524 -6.381 -8.361 1.00 71.12 175 PRO A N 1
ATOM 1322 C CA . PRO A 1 175 ? 4.818 -6.916 -7.199 1.00 71.12 175 PRO A CA 1
ATOM 1323 C C . PRO A 1 175 ? 5.267 -6.297 -5.873 1.00 71.12 175 PRO A C 1
ATOM 1325 O O . PRO A 1 175 ? 4.448 -6.142 -4.970 1.00 71.12 175 PRO A O 1
ATOM 1328 N N . TRP A 1 176 ? 6.532 -5.881 -5.771 1.00 75.38 176 TRP A N 1
ATOM 1329 C CA . TRP A 1 176 ? 7.089 -5.284 -4.558 1.00 75.38 176 TRP A CA 1
ATOM 1330 C C . TRP A 1 176 ? 6.558 -3.887 -4.237 1.00 75.38 176 TRP A C 1
ATOM 1332 O O . TRP A 1 176 ? 6.724 -3.426 -3.113 1.00 75.38 176 TRP A O 1
ATOM 1342 N N . PHE A 1 177 ? 5.909 -3.221 -5.193 1.00 74.69 177 PHE A N 1
ATOM 1343 C CA . PHE A 1 177 ? 5.213 -1.950 -4.973 1.00 74.69 177 PHE A CA 1
ATOM 1344 C C . PHE A 1 177 ? 3.699 -2.143 -4.945 1.00 74.69 177 PHE A C 1
ATOM 1346 O O . PHE A 1 177 ? 3.009 -1.536 -4.127 1.00 74.69 177 PHE A O 1
ATOM 1353 N N . VAL A 1 178 ? 3.180 -3.022 -5.806 1.00 79.50 178 VAL A N 1
ATOM 1354 C CA . VAL A 1 178 ? 1.740 -3.279 -5.895 1.00 79.50 178 VAL A CA 1
ATOM 1355 C C . VAL A 1 178 ? 1.209 -3.944 -4.631 1.00 79.50 178 VAL A C 1
ATOM 1357 O O . VAL A 1 178 ? 0.153 -3.544 -4.157 1.00 79.50 178 VAL A O 1
ATOM 1360 N N . VAL A 1 179 ? 1.915 -4.934 -4.071 1.00 81.00 179 VAL A N 1
ATOM 1361 C CA . VAL A 1 179 ? 1.435 -5.655 -2.883 1.00 81.00 179 VAL A CA 1
ATOM 1362 C C . VAL A 1 179 ? 1.388 -4.735 -1.658 1.00 81.00 179 VAL A C 1
ATOM 1364 O O . VAL A 1 179 ? 0.300 -4.587 -1.106 1.00 81.00 179 VAL A O 1
ATOM 1367 N N . PRO A 1 180 ? 2.477 -4.048 -1.249 1.00 80.25 180 PRO A N 1
ATOM 1368 C CA . PRO A 1 180 ? 2.408 -3.140 -0.104 1.00 80.25 180 PRO A CA 1
ATOM 1369 C C . PRO A 1 180 ? 1.411 -1.998 -0.315 1.00 80.25 180 PRO A C 1
ATOM 1371 O O . PRO A 1 180 ? 0.694 -1.656 0.616 1.00 80.25 180 PRO A O 1
ATOM 1374 N N . GLY A 1 181 ? 1.309 -1.450 -1.533 1.00 83.00 181 GLY A N 1
ATOM 1375 C CA . GLY A 1 181 ? 0.335 -0.403 -1.848 1.00 83.00 181 GLY A CA 1
ATOM 1376 C C . GLY A 1 181 ? -1.118 -0.882 -1.774 1.00 83.00 181 GLY A C 1
ATOM 1377 O O . GLY A 1 181 ? -1.962 -0.185 -1.221 1.00 83.00 181 GLY A O 1
ATOM 1378 N N . ALA A 1 182 ? -1.418 -2.081 -2.284 1.00 84.31 182 ALA A N 1
ATOM 1379 C CA . ALA A 1 182 ? -2.760 -2.661 -2.214 1.00 84.31 182 ALA A CA 1
ATOM 1380 C C . ALA A 1 182 ? -3.161 -3.004 -0.775 1.00 84.31 182 ALA A C 1
ATOM 1382 O O . ALA A 1 182 ? -4.306 -2.778 -0.395 1.00 84.31 182 ALA A O 1
ATOM 1383 N N . VAL A 1 183 ? -2.226 -3.525 0.027 1.00 85.69 183 VAL A N 1
ATOM 1384 C CA . VAL A 1 183 ? -2.473 -3.815 1.446 1.00 85.69 183 VAL A CA 1
ATOM 1385 C C . VAL A 1 183 ? -2.645 -2.520 2.235 1.00 85.69 183 VAL A C 1
ATOM 1387 O O . VAL A 1 183 ? -3.591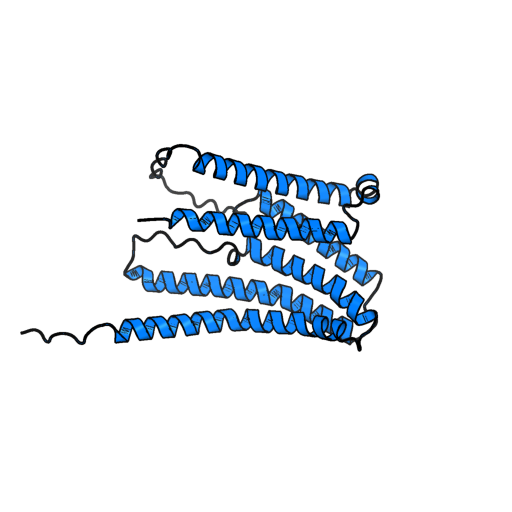 -2.425 3.006 1.00 85.69 183 VAL A O 1
ATOM 1390 N N . LEU A 1 184 ? -1.802 -1.508 2.007 1.00 85.56 184 LEU A N 1
ATOM 1391 C CA . LEU A 1 184 ? -1.950 -0.191 2.631 1.00 85.56 184 LEU A CA 1
ATOM 1392 C C . LEU A 1 184 ? -3.320 0.421 2.315 1.00 85.56 184 LEU A C 1
ATOM 1394 O O . LEU A 1 184 ? -4.053 0.766 3.234 1.00 85.56 184 LEU A O 1
ATOM 1398 N N . GLY A 1 185 ? -3.703 0.465 1.036 1.00 85.12 185 GLY A N 1
ATOM 1399 C CA . GLY A 1 185 ? -5.012 0.976 0.627 1.00 85.12 185 GLY A CA 1
ATOM 1400 C C . GLY A 1 185 ? -6.180 0.155 1.183 1.00 85.12 185 GLY A C 1
ATOM 1401 O O . GLY A 1 185 ? -7.224 0.712 1.504 1.00 85.12 185 GLY A O 1
ATOM 1402 N N . ALA A 1 186 ? -6.017 -1.162 1.347 1.00 88.25 186 ALA A N 1
ATOM 1403 C CA . ALA A 1 186 ? -7.019 -2.001 2.000 1.00 88.25 186 ALA A CA 1
ATOM 1404 C C . ALA A 1 186 ? -7.143 -1.691 3.499 1.00 88.25 186 ALA A C 1
ATOM 1406 O O . ALA A 1 186 ? -8.258 -1.618 4.001 1.00 88.25 186 ALA A O 1
ATOM 1407 N N . VAL A 1 187 ? -6.028 -1.476 4.203 1.00 88.50 187 VAL A N 1
ATOM 1408 C CA . VAL A 1 187 ? -6.039 -1.093 5.623 1.00 88.50 187 VAL A CA 1
ATOM 1409 C C . VAL A 1 187 ? -6.680 0.283 5.812 1.00 88.50 187 VAL A C 1
ATOM 1411 O O . VAL A 1 187 ? -7.553 0.428 6.665 1.00 88.50 187 VAL A O 1
ATOM 1414 N N . GLU A 1 188 ? -6.312 1.261 4.981 1.00 86.88 188 GLU A N 1
ATOM 1415 C CA . GLU A 1 188 ? -6.919 2.598 4.978 1.00 86.88 188 GLU A CA 1
ATOM 1416 C C . GLU A 1 188 ? -8.428 2.520 4.757 1.00 86.88 188 GLU A C 1
ATOM 1418 O O . GLU A 1 188 ? -9.213 3.064 5.532 1.00 86.88 188 GLU A O 1
ATOM 1423 N N . MET A 1 189 ? -8.840 1.790 3.721 1.00 88.38 189 MET A N 1
ATOM 1424 C CA . MET A 1 189 ? -10.248 1.644 3.391 1.00 88.38 189 MET A CA 1
ATOM 1425 C C . MET A 1 189 ? -11.011 0.905 4.489 1.00 88.38 189 MET A C 1
ATOM 1427 O O . MET A 1 189 ? -12.120 1.307 4.816 1.00 88.38 189 MET A O 1
ATOM 1431 N N . ALA A 1 190 ? -10.422 -0.130 5.094 1.00 89.62 190 ALA A N 1
ATOM 1432 C CA . ALA A 1 190 ? -11.032 -0.838 6.212 1.00 89.62 190 ALA A CA 1
ATOM 1433 C C . ALA A 1 190 ? -11.274 0.088 7.407 1.00 89.62 190 ALA A C 1
ATOM 1435 O O . ALA A 1 190 ? -12.372 0.057 7.947 1.00 89.62 190 ALA A O 1
ATOM 1436 N N . ARG A 1 191 ? -10.298 0.922 7.798 1.00 85.25 191 ARG A N 1
ATOM 1437 C CA . ARG A 1 191 ? -10.455 1.839 8.940 1.00 85.25 191 ARG A CA 1
ATOM 1438 C C . ARG A 1 191 ? -11.505 2.917 8.676 1.00 85.25 191 ARG A C 1
ATOM 1440 O O . ARG A 1 191 ? -12.514 2.960 9.372 1.00 85.25 191 ARG A O 1
ATOM 1447 N N . PHE A 1 192 ? -11.304 3.738 7.646 1.00 86.56 192 PHE A N 1
ATOM 1448 C CA . PHE A 1 192 ? -12.190 4.878 7.377 1.00 86.56 192 PHE A CA 1
ATOM 1449 C C . PHE A 1 192 ? -13.571 4.448 6.880 1.00 86.56 192 PHE A C 1
ATOM 1451 O O . PHE A 1 192 ? -14.585 5.043 7.242 1.00 86.56 192 PHE A O 1
ATOM 1458 N N . GLY A 1 193 ? -13.627 3.391 6.067 1.00 85.25 193 GLY A N 1
ATOM 1459 C CA . GLY A 1 193 ? -14.890 2.864 5.571 1.00 85.25 193 GLY A CA 1
ATOM 1460 C C . GLY A 1 193 ? -15.726 2.240 6.681 1.00 85.25 193 GLY A C 1
ATOM 1461 O O . GLY A 1 193 ? -16.930 2.471 6.717 1.00 85.25 193 GLY A O 1
ATOM 1462 N N . LEU A 1 194 ? -15.108 1.501 7.612 1.00 89.56 194 LEU A N 1
ATOM 1463 C CA . LEU A 1 194 ? -15.833 0.923 8.743 1.00 89.56 194 LEU A CA 1
ATOM 1464 C C . LEU A 1 194 ? -16.404 2.015 9.651 1.00 89.56 194 LEU A C 1
ATOM 1466 O O . LEU A 1 194 ? -17.590 1.968 9.957 1.00 89.56 194 LEU A O 1
ATOM 1470 N N . GLU A 1 195 ? -15.598 3.019 10.004 1.00 87.38 195 GLU A N 1
ATOM 1471 C CA . GLU A 1 195 ? -16.045 4.153 10.820 1.00 87.38 195 GLU A CA 1
ATOM 1472 C C . GLU A 1 195 ? -17.235 4.882 10.174 1.00 87.38 195 GLU A C 1
ATOM 1474 O O . GLU A 1 195 ? -18.248 5.123 10.829 1.00 87.38 195 GLU A O 1
ATOM 1479 N N . SER A 1 196 ? -17.163 5.158 8.868 1.00 86.06 196 SER A N 1
ATOM 1480 C CA . SER A 1 196 ? -18.241 5.823 8.125 1.00 86.06 196 SER A CA 1
ATOM 1481 C C . SER A 1 196 ? -19.525 4.980 8.057 1.00 86.06 196 SER A C 1
ATOM 1483 O O . SER A 1 196 ? -20.624 5.492 8.279 1.00 86.06 196 SER A O 1
ATOM 1485 N N . ILE A 1 197 ? -19.398 3.674 7.791 1.00 87.75 197 ILE A N 1
ATOM 1486 C CA . ILE A 1 197 ? -20.537 2.746 7.686 1.00 87.75 197 ILE A CA 1
ATOM 1487 C C . ILE A 1 197 ? -21.221 2.548 9.042 1.00 87.75 197 ILE A C 1
ATOM 1489 O O . ILE A 1 197 ? -22.445 2.435 9.095 1.00 87.75 197 ILE A O 1
ATOM 1493 N N . GLU A 1 198 ? -20.457 2.483 10.131 1.00 87.44 198 GLU A N 1
ATOM 1494 C CA . GLU A 1 198 ? -21.017 2.302 11.471 1.00 87.44 198 GLU A CA 1
ATOM 1495 C C . GLU A 1 198 ? -21.607 3.592 12.049 1.00 87.44 198 GLU A C 1
ATOM 1497 O O . GLU A 1 198 ? -22.578 3.518 12.803 1.00 87.44 198 GLU A O 1
ATOM 1502 N N . ALA A 1 199 ? -21.083 4.762 11.669 1.00 86.94 199 ALA A N 1
ATOM 1503 C CA . ALA A 1 199 ? -21.615 6.051 12.102 1.00 86.94 199 ALA A CA 1
ATOM 1504 C C . ALA A 1 199 ? -23.000 6.355 11.501 1.00 86.94 199 ALA A C 1
ATOM 1506 O O . ALA A 1 199 ? -23.925 6.707 12.234 1.00 86.94 199 ALA A O 1
ATOM 1507 N N . ASP A 1 200 ? -23.155 6.217 10.179 1.00 85.88 200 ASP A N 1
ATOM 1508 C CA . ASP A 1 200 ? -24.452 6.340 9.503 1.00 85.88 200 ASP A CA 1
ATOM 1509 C C . ASP A 1 200 ? -24.487 5.495 8.214 1.00 85.88 200 ASP A C 1
ATOM 1511 O O . ASP A 1 200 ? -24.067 5.961 7.144 1.00 85.88 200 ASP A O 1
ATOM 1515 N N . PRO A 1 201 ? -25.049 4.273 8.269 1.00 80.12 201 PRO A N 1
ATOM 1516 C CA . PRO A 1 201 ? -25.085 3.364 7.125 1.00 80.12 201 PRO A CA 1
ATOM 1517 C C . PRO A 1 201 ? -25.996 3.852 5.990 1.00 80.12 201 PRO A C 1
ATOM 1519 O O . PRO A 1 201 ? -25.914 3.337 4.876 1.00 80.12 201 PRO A O 1
ATOM 1522 N N . SER A 1 202 ? -26.877 4.825 6.248 1.00 83.56 202 SER A N 1
ATOM 1523 C CA . SER A 1 202 ? -27.777 5.391 5.237 1.00 83.56 202 SER A CA 1
ATOM 1524 C C . SER A 1 202 ? -27.172 6.578 4.483 1.00 83.56 202 SER A C 1
ATOM 1526 O O . SER A 1 202 ? -27.748 7.052 3.499 1.00 83.56 202 SER A O 1
ATOM 1528 N N . SER A 1 203 ? -25.998 7.043 4.913 1.00 86.69 203 SER A N 1
ATOM 1529 C CA . SER A 1 203 ? -25.317 8.177 4.308 1.00 86.69 203 SER A CA 1
ATOM 1530 C C . SER A 1 203 ? -24.788 7.859 2.900 1.00 86.69 203 SER A C 1
ATOM 1532 O O . SER A 1 203 ? -24.416 6.729 2.552 1.00 86.69 203 SER A O 1
ATOM 1534 N N . GLY A 1 204 ? -24.716 8.894 2.056 1.00 86.38 204 GLY A N 1
ATOM 1535 C CA . GLY A 1 204 ? -24.097 8.779 0.731 1.00 86.38 204 GLY A CA 1
ATOM 1536 C C . GLY A 1 204 ? -22.607 8.424 0.804 1.00 86.38 204 GLY A C 1
ATOM 1537 O O . GLY A 1 204 ? -22.090 7.754 -0.088 1.00 86.38 204 GLY A O 1
ATOM 1538 N N . GLU A 1 205 ? -21.934 8.820 1.886 1.00 86.31 205 GLU A N 1
ATOM 1539 C CA . GLU A 1 205 ? -20.530 8.500 2.143 1.00 86.31 205 GLU A CA 1
ATOM 1540 C C . GLU A 1 205 ? -20.334 7.008 2.447 1.00 86.31 205 GLU A C 1
ATOM 1542 O O . GLU A 1 205 ? -19.533 6.354 1.778 1.00 86.31 205 GLU A O 1
ATOM 1547 N N . ALA A 1 206 ? -21.136 6.434 3.352 1.00 82.75 206 ALA A N 1
ATOM 1548 C CA . ALA A 1 206 ? -21.122 4.998 3.636 1.00 82.75 206 ALA A CA 1
ATOM 1549 C C . ALA A 1 206 ? -21.413 4.168 2.375 1.00 82.75 206 ALA A C 1
ATOM 1551 O O . ALA A 1 206 ? -20.763 3.154 2.116 1.00 82.75 206 ALA A O 1
ATOM 1552 N N . THR A 1 207 ? -22.338 4.638 1.531 1.00 85.75 207 THR A N 1
ATOM 1553 C CA . THR A 1 207 ? -22.641 3.997 0.242 1.00 85.75 207 THR A CA 1
ATOM 1554 C C . THR A 1 207 ? -21.426 3.992 -0.689 1.00 85.75 207 THR A C 1
ATOM 1556 O O . THR A 1 207 ? -21.150 2.987 -1.350 1.00 85.75 207 THR A O 1
ATOM 1559 N N . TRP A 1 208 ? -20.670 5.092 -0.741 1.00 88.81 208 TRP A N 1
ATOM 1560 C CA . TRP A 1 208 ? -19.445 5.161 -1.534 1.00 88.81 208 TRP A CA 1
ATOM 1561 C C . TRP A 1 208 ? -18.377 4.196 -1.013 1.00 88.81 208 TRP A C 1
ATOM 1563 O O . TRP A 1 208 ? -17.808 3.438 -1.803 1.00 88.81 208 TRP A O 1
ATOM 1573 N N . TRP A 1 209 ? -18.166 4.153 0.304 1.00 88.31 209 TRP A N 1
ATOM 1574 C CA . TRP A 1 209 ? -17.234 3.216 0.933 1.00 88.31 209 TRP A CA 1
ATOM 1575 C C . TRP A 1 209 ? -17.612 1.754 0.686 1.00 88.31 209 TRP A C 1
ATOM 1577 O O . TRP A 1 209 ? -16.741 0.953 0.358 1.00 88.31 209 TRP A O 1
ATOM 1587 N N . LEU A 1 210 ? -18.901 1.410 0.728 1.00 86.06 210 LEU A N 1
ATOM 1588 C CA . LEU A 1 210 ? -19.391 0.065 0.405 1.00 86.06 210 LEU A CA 1
ATOM 1589 C C . LEU A 1 210 ? -19.114 -0.341 -1.052 1.00 86.06 210 LEU A C 1
ATOM 1591 O O . LEU A 1 210 ? -18.793 -1.500 -1.328 1.00 86.06 210 LEU A O 1
ATOM 1595 N N . LEU A 1 211 ? -19.222 0.598 -1.997 1.00 88.75 211 LEU A N 1
ATOM 1596 C CA . LEU A 1 211 ? -19.025 0.329 -3.425 1.00 88.75 211 LEU A CA 1
ATOM 1597 C C . LEU A 1 211 ? -17.550 0.363 -3.845 1.00 88.75 211 LEU A C 1
ATOM 1599 O O . LEU A 1 211 ? -17.167 -0.346 -4.779 1.00 88.75 211 LEU A O 1
ATOM 1603 N N . ALA A 1 212 ? -16.711 1.142 -3.162 1.00 88.94 212 ALA A N 1
ATOM 1604 C CA . ALA A 1 212 ? -15.294 1.311 -3.474 1.00 88.94 212 ALA A CA 1
ATOM 1605 C C . ALA A 1 212 ? -14.501 -0.009 -3.639 1.00 88.94 212 ALA A C 1
ATOM 1607 O O . ALA A 1 212 ? -13.826 -0.150 -4.669 1.00 88.94 212 ALA A O 1
ATOM 1608 N N . PRO A 1 213 ? -14.581 -1.015 -2.735 1.00 88.38 213 PRO A N 1
ATOM 1609 C CA . PRO A 1 213 ? -13.872 -2.285 -2.924 1.00 88.38 213 PRO A CA 1
ATOM 1610 C C . PRO A 1 213 ? -14.362 -3.046 -4.151 1.00 88.38 213 PRO A C 1
ATOM 1612 O O . PRO A 1 213 ? -13.555 -3.588 -4.906 1.00 88.38 213 PRO A O 1
ATOM 1615 N N . LEU A 1 214 ? -15.676 -3.063 -4.382 1.00 89.38 214 LEU A N 1
ATOM 1616 C CA . LEU A 1 214 ? -16.282 -3.766 -5.512 1.00 89.38 214 LEU A CA 1
ATOM 1617 C C . LEU A 1 214 ? -15.863 -3.141 -6.842 1.00 89.38 214 LEU A C 1
ATOM 1619 O O . LEU A 1 214 ? -15.436 -3.854 -7.751 1.00 89.38 214 LEU A O 1
ATOM 1623 N N . LEU A 1 215 ? -15.925 -1.811 -6.940 1.00 89.81 215 LEU A N 1
ATOM 1624 C CA . LEU A 1 215 ? -15.476 -1.072 -8.116 1.00 89.81 215 LEU A CA 1
ATOM 1625 C C . LEU A 1 215 ? -13.988 -1.312 -8.366 1.00 89.81 215 LEU A C 1
ATOM 1627 O O . LEU A 1 215 ? -13.600 -1.639 -9.486 1.00 89.81 215 LEU A O 1
ATOM 1631 N N . THR A 1 216 ? -13.160 -1.229 -7.326 1.00 86.12 216 THR A N 1
ATOM 1632 C CA . THR A 1 216 ? -11.714 -1.455 -7.437 1.00 86.12 216 THR A CA 1
ATOM 1633 C C . THR A 1 216 ? -11.403 -2.865 -7.934 1.00 86.12 216 THR A C 1
ATOM 1635 O O . THR A 1 216 ? -10.611 -3.028 -8.864 1.00 86.12 216 THR A O 1
ATOM 1638 N N . MET A 1 217 ? -12.067 -3.889 -7.390 1.00 88.38 217 MET A N 1
ATOM 1639 C CA . MET A 1 217 ? -11.932 -5.268 -7.863 1.00 88.38 217 MET A CA 1
ATOM 1640 C C . MET A 1 217 ? -12.402 -5.436 -9.310 1.00 88.38 217 MET A C 1
ATOM 1642 O O . MET A 1 217 ? -11.710 -6.081 -10.098 1.00 88.38 217 MET A O 1
ATOM 1646 N N . ALA A 1 218 ? -13.534 -4.836 -9.687 1.00 88.19 218 ALA A N 1
ATOM 1647 C CA . ALA A 1 218 ? -14.055 -4.895 -11.050 1.00 88.19 218 ALA A CA 1
ATOM 1648 C C . ALA A 1 218 ? -13.086 -4.246 -12.053 1.00 88.19 218 ALA A C 1
ATOM 1650 O O . ALA A 1 218 ? -12.745 -4.854 -13.070 1.00 88.19 218 ALA A O 1
ATOM 1651 N N . PHE A 1 219 ? -12.566 -3.054 -11.741 1.00 86.88 219 PHE A N 1
ATOM 1652 C CA . PHE A 1 219 ? -11.550 -2.383 -12.554 1.00 86.88 219 PHE A CA 1
ATOM 1653 C C . PHE A 1 219 ? -10.258 -3.199 -12.641 1.00 86.88 219 PHE A C 1
ATOM 1655 O O . PHE A 1 219 ? -9.701 -3.360 -13.732 1.00 86.88 219 PHE A O 1
ATOM 1662 N N . ALA A 1 220 ? -9.795 -3.755 -11.519 1.00 83.94 220 ALA A N 1
ATOM 1663 C CA . ALA A 1 220 ? -8.610 -4.599 -11.488 1.00 83.94 220 ALA A CA 1
ATOM 1664 C C . ALA A 1 220 ? -8.796 -5.855 -12.349 1.00 83.94 220 ALA A C 1
ATOM 1666 O O . ALA A 1 220 ? -7.909 -6.181 -13.134 1.00 83.94 220 ALA A O 1
ATOM 1667 N N . ALA A 1 221 ? -9.940 -6.534 -12.271 1.00 84.12 221 ALA A N 1
ATOM 1668 C CA . ALA A 1 221 ? -10.235 -7.721 -13.071 1.00 84.12 221 ALA A CA 1
ATOM 1669 C C . ALA A 1 221 ? -10.410 -7.408 -14.570 1.00 84.12 221 ALA A C 1
ATOM 1671 O O . ALA A 1 221 ? -10.023 -8.214 -15.419 1.00 84.12 221 ALA A O 1
ATOM 1672 N N . ALA A 1 222 ? -10.943 -6.229 -14.905 1.00 84.94 222 ALA A N 1
ATOM 1673 C CA . ALA A 1 222 ? -11.147 -5.793 -16.285 1.00 84.94 222 ALA A CA 1
ATOM 1674 C C . ALA A 1 222 ? -9.848 -5.344 -16.977 1.00 84.94 222 ALA A C 1
ATOM 1676 O O . ALA A 1 222 ? -9.693 -5.546 -18.180 1.00 84.94 222 ALA A O 1
ATOM 1677 N N . MET A 1 223 ? -8.890 -4.765 -16.245 1.00 79.06 223 MET A N 1
ATOM 1678 C CA . MET A 1 223 ? -7.637 -4.237 -16.810 1.00 79.06 223 MET A CA 1
ATOM 1679 C C . MET A 1 223 ? -6.854 -5.237 -17.689 1.00 79.06 223 MET A C 1
ATOM 1681 O O . MET A 1 223 ? -6.486 -4.862 -18.804 1.00 79.06 223 MET A O 1
ATOM 1685 N N . PRO A 1 224 ? -6.619 -6.501 -17.277 1.00 76.38 224 PRO A N 1
ATOM 1686 C CA . PRO A 1 224 ? -5.989 -7.503 -18.137 1.00 76.38 224 PRO A CA 1
ATOM 1687 C C . PRO A 1 224 ? -6.758 -7.755 -19.440 1.00 76.38 224 PRO A C 1
ATOM 1689 O O . PRO A 1 224 ? -6.140 -7.929 -20.488 1.00 76.38 224 PRO A O 1
ATOM 1692 N N . LEU A 1 225 ? -8.094 -7.759 -19.385 1.00 79.12 225 LEU A N 1
ATOM 1693 C CA . LEU A 1 225 ? -8.953 -7.989 -20.550 1.00 79.12 225 LEU A CA 1
ATOM 1694 C C . LEU A 1 225 ? -8.887 -6.808 -21.522 1.00 79.12 225 LEU A C 1
ATOM 1696 O O . LEU A 1 225 ? -8.753 -7.005 -22.728 1.00 79.12 225 LEU A O 1
ATOM 1700 N N . VAL A 1 226 ? -8.911 -5.578 -21.000 1.00 77.12 226 VAL A N 1
ATOM 1701 C CA . VAL A 1 226 ? -8.752 -4.357 -21.803 1.00 77.12 226 VAL A CA 1
ATOM 1702 C C . VAL A 1 226 ? -7.373 -4.315 -22.459 1.00 77.12 226 VAL A C 1
ATOM 1704 O O . VAL A 1 226 ? -7.270 -3.972 -23.637 1.00 77.12 226 VAL A O 1
ATOM 1707 N N . ASP A 1 227 ? -6.317 -4.694 -21.734 1.00 75.31 227 ASP A N 1
ATOM 1708 C CA . ASP A 1 227 ? -4.963 -4.777 -22.288 1.00 75.31 227 ASP A CA 1
ATOM 1709 C C . ASP A 1 227 ? -4.880 -5.818 -23.413 1.00 75.31 227 ASP A C 1
ATOM 1711 O O . ASP A 1 227 ? -4.337 -5.519 -24.477 1.00 75.31 227 ASP A O 1
ATOM 1715 N N . GLN A 1 228 ? -5.462 -7.008 -23.228 1.00 76.00 228 GLN A N 1
ATOM 1716 C CA . GLN A 1 228 ? -5.541 -8.028 -24.280 1.00 76.00 228 GLN A CA 1
ATOM 1717 C C . GLN A 1 228 ? -6.329 -7.537 -25.500 1.00 76.00 228 GLN A C 1
ATOM 1719 O O . GLN A 1 228 ? -5.872 -7.705 -26.628 1.00 76.00 228 GLN A O 1
ATOM 1724 N N . TYR A 1 229 ? -7.478 -6.890 -25.295 1.00 78.56 229 TYR A N 1
ATOM 1725 C CA . TYR A 1 229 ? -8.292 -6.356 -26.386 1.00 78.56 229 TYR A CA 1
ATOM 1726 C C . TYR A 1 229 ? -7.558 -5.261 -27.171 1.00 78.56 229 TYR A C 1
ATOM 1728 O O . TYR A 1 229 ? -7.533 -5.278 -28.401 1.00 78.56 229 TYR A O 1
ATOM 1736 N N . ARG A 1 230 ? -6.895 -4.328 -26.471 1.00 77.81 230 ARG A N 1
ATOM 1737 C CA . ARG A 1 230 ? -6.066 -3.288 -27.102 1.00 77.81 230 ARG A CA 1
ATOM 1738 C C . ARG A 1 230 ? -4.910 -3.882 -27.900 1.00 77.81 230 ARG A C 1
ATOM 1740 O O . ARG A 1 230 ? -4.586 -3.333 -28.947 1.00 77.81 230 ARG A O 1
ATOM 1747 N N . ARG A 1 231 ? -4.294 -4.966 -27.419 1.00 71.06 231 ARG A N 1
ATOM 1748 C CA . ARG A 1 231 ? -3.223 -5.673 -28.140 1.00 71.06 231 ARG A CA 1
ATOM 1749 C C . ARG A 1 231 ? -3.747 -6.342 -29.405 1.00 71.06 231 ARG A C 1
ATOM 1751 O O . ARG A 1 231 ? -3.254 -6.013 -30.472 1.00 71.06 231 ARG A O 1
ATOM 1758 N N . ARG A 1 232 ? -4.824 -7.129 -29.311 1.00 75.94 232 ARG A N 1
ATOM 1759 C CA . ARG A 1 232 ? -5.461 -7.764 -30.481 1.00 75.94 232 ARG A CA 1
ATOM 1760 C C . ARG A 1 232 ? -5.845 -6.755 -31.560 1.00 75.94 232 ARG A C 1
ATOM 1762 O O . ARG A 1 232 ? -5.652 -7.005 -32.740 1.00 75.94 232 ARG A O 1
ATOM 1769 N N . ARG A 1 233 ? -6.362 -5.588 -31.159 1.00 76.81 233 ARG A N 1
ATOM 1770 C CA . ARG A 1 233 ? -6.705 -4.514 -32.101 1.00 76.81 233 ARG A CA 1
ATOM 1771 C C . ARG A 1 233 ? -5.474 -3.911 -32.788 1.00 76.81 233 ARG A C 1
ATOM 1773 O O . ARG A 1 233 ? -5.579 -3.510 -33.939 1.00 76.81 233 ARG A O 1
ATOM 1780 N N . LYS A 1 234 ? -4.338 -3.813 -32.089 1.00 71.88 234 LYS A N 1
ATOM 1781 C CA . LYS A 1 234 ? -3.073 -3.349 -32.679 1.00 71.88 234 LYS A CA 1
ATOM 1782 C C . LYS A 1 234 ? -2.490 -4.381 -33.638 1.00 71.88 234 LYS A C 1
ATOM 1784 O O . LYS A 1 234 ? -2.161 -4.009 -34.750 1.00 71.88 234 LYS A O 1
ATOM 1789 N N . GLU A 1 235 ? -2.458 -5.650 -33.238 1.00 71.38 235 GLU A N 1
ATOM 1790 C CA . GLU A 1 235 ? -1.993 -6.761 -34.079 1.00 71.38 235 GLU A CA 1
ATOM 1791 C C . GLU A 1 235 ? -2.834 -6.866 -35.365 1.00 71.38 235 GLU A C 1
ATOM 1793 O O . GLU A 1 235 ? -2.284 -6.935 -36.460 1.00 71.38 235 GLU A O 1
ATOM 1798 N N . ALA A 1 236 ? -4.165 -6.759 -35.266 1.00 70.56 236 ALA A N 1
ATOM 1799 C CA . ALA A 1 236 ? -5.044 -6.720 -36.438 1.00 70.56 236 ALA A CA 1
ATOM 1800 C C . ALA A 1 236 ? -4.748 -5.521 -37.361 1.00 70.56 236 ALA A C 1
ATOM 1802 O O . ALA A 1 236 ? -4.660 -5.685 -38.573 1.00 70.56 236 ALA A O 1
ATOM 1803 N N . ALA A 1 237 ? -4.531 -4.329 -36.794 1.00 70.25 237 ALA A N 1
ATOM 1804 C CA . ALA A 1 237 ? -4.197 -3.135 -37.570 1.00 70.25 237 ALA A CA 1
ATOM 1805 C C . ALA A 1 237 ? -2.806 -3.203 -38.233 1.00 70.25 237 ALA A C 1
ATOM 1807 O O . ALA A 1 237 ? -2.615 -2.616 -39.292 1.00 70.25 237 ALA A O 1
ATOM 1808 N N . GLU A 1 238 ? -1.840 -3.897 -37.627 1.00 64.50 238 GLU A N 1
ATOM 1809 C CA . GLU A 1 238 ? -0.515 -4.141 -38.215 1.00 64.50 238 GLU A CA 1
ATOM 1810 C C . GLU A 1 238 ? -0.578 -5.186 -39.340 1.00 64.50 238 GLU A C 1
ATOM 1812 O O . GLU A 1 238 ? 0.118 -5.046 -40.342 1.00 64.50 238 GLU A O 1
ATOM 1817 N N . THR A 1 239 ? -1.469 -6.177 -39.226 1.00 59.59 239 THR A N 1
ATOM 1818 C CA . THR A 1 239 ? -1.675 -7.213 -40.254 1.00 59.59 239 THR A CA 1
ATOM 1819 C C . THR A 1 239 ? -2.376 -6.652 -41.500 1.00 59.59 239 THR A C 1
ATOM 1821 O O . THR A 1 239 ? -1.991 -6.986 -42.616 1.00 59.59 239 THR A O 1
ATOM 1824 N N . ASP A 1 240 ? -3.339 -5.737 -41.329 1.00 58.12 240 ASP A N 1
ATOM 1825 C CA . ASP A 1 240 ? -4.017 -5.035 -42.437 1.00 58.12 240 ASP A CA 1
ATOM 1826 C C . ASP A 1 240 ? -3.129 -3.973 -43.128 1.00 58.12 240 ASP A C 1
ATOM 1828 O O . ASP A 1 240 ? -3.467 -3.483 -44.206 1.00 58.12 240 ASP A O 1
ATOM 1832 N N . ALA A 1 241 ? -1.999 -3.590 -42.520 1.00 53.47 241 ALA A N 1
ATOM 1833 C CA . ALA A 1 241 ? -1.075 -2.585 -43.054 1.00 53.47 241 ALA A CA 1
ATOM 1834 C C . ALA A 1 241 ? 0.045 -3.167 -43.942 1.00 53.47 241 ALA A C 1
ATOM 1836 O O . ALA A 1 241 ? 0.776 -2.397 -44.571 1.00 53.47 241 ALA A O 1
ATOM 1837 N N . LEU A 1 242 ? 0.190 -4.496 -44.023 1.00 46.94 242 LEU A N 1
ATOM 1838 C CA . LEU A 1 242 ? 1.066 -5.140 -45.004 1.00 46.94 242 LEU A CA 1
ATOM 1839 C C . LEU A 1 242 ? 0.378 -5.132 -46.381 1.00 46.94 242 LEU A C 1
ATOM 1841 O O . LEU A 1 242 ? -0.694 -5.723 -46.521 1.00 46.94 242 LEU A O 1
ATOM 1845 N N . PRO A 1 243 ? 0.951 -4.489 -47.419 1.00 46.03 243 PRO A N 1
ATOM 1846 C CA . PRO A 1 243 ? 0.378 -4.572 -48.754 1.00 46.03 243 PRO A CA 1
ATOM 1847 C C . PRO A 1 243 ? 0.426 -6.032 -49.237 1.00 46.03 243 PRO A C 1
ATOM 1849 O O . PRO A 1 243 ? 1.423 -6.719 -48.989 1.00 46.03 243 PRO A O 1
ATOM 1852 N N . PRO A 1 244 ? -0.623 -6.524 -49.924 1.00 45.47 244 PRO A N 1
ATOM 1853 C CA . PRO A 1 244 ? -0.614 -7.863 -50.491 1.00 45.47 244 PRO A CA 1
ATOM 1854 C C . PRO A 1 244 ? 0.570 -7.974 -51.450 1.00 45.47 244 PRO A C 1
ATOM 1856 O O . PRO A 1 244 ? 0.810 -7.067 -52.251 1.00 45.47 244 PRO A O 1
ATOM 1859 N N . GLY A 1 245 ? 1.322 -9.066 -51.309 1.00 47.97 245 GLY A N 1
ATOM 1860 C CA . GLY A 1 245 ? 2.535 -9.333 -52.067 1.00 47.97 245 GLY A CA 1
ATOM 1861 C C . GLY A 1 245 ? 2.376 -9.004 -53.547 1.00 47.97 245 GLY A C 1
ATOM 1862 O O . GLY A 1 245 ? 1.397 -9.389 -54.189 1.00 47.97 245 GLY A O 1
ATOM 1863 N N . LEU A 1 246 ? 3.365 -8.292 -54.083 1.00 47.56 246 LEU A N 1
ATOM 1864 C CA . LEU A 1 246 ? 3.628 -8.339 -55.511 1.00 47.56 246 LEU A CA 1
ATOM 1865 C C . LEU A 1 246 ? 3.861 -9.815 -55.867 1.00 47.56 246 LEU A C 1
ATOM 1867 O O . LEU A 1 246 ? 4.728 -10.432 -55.248 1.00 47.56 246 LEU A O 1
ATOM 1871 N N . PRO A 1 247 ? 3.087 -10.402 -56.794 1.00 45.78 247 PRO A N 1
ATOM 1872 C CA . PRO A 1 247 ? 3.411 -11.722 -57.300 1.00 45.78 247 PRO A CA 1
ATOM 1873 C C . PRO A 1 247 ? 4.772 -11.640 -57.993 1.00 45.78 247 PRO A C 1
ATOM 1875 O O . PRO A 1 247 ? 4.993 -10.741 -58.809 1.00 45.78 247 PRO A O 1
ATOM 1878 N N . ASP A 1 248 ? 5.659 -12.567 -57.632 1.00 47.47 248 ASP A N 1
ATOM 1879 C CA . ASP A 1 248 ? 6.936 -12.799 -58.299 1.00 47.47 248 ASP A CA 1
ATOM 1880 C C . ASP A 1 248 ? 6.715 -12.867 -59.822 1.00 47.47 248 ASP A C 1
ATOM 1882 O O . ASP A 1 248 ? 5.939 -13.697 -60.310 1.00 47.47 248 ASP A O 1
ATOM 1886 N N . GLN A 1 249 ? 7.374 -11.966 -60.557 1.00 40.41 249 GLN A N 1
ATOM 1887 C CA . GLN A 1 249 ? 7.616 -12.084 -61.997 1.00 40.41 249 GLN A CA 1
ATOM 1888 C C . GLN A 1 249 ? 9.076 -12.449 -62.227 1.00 40.41 249 GLN A C 1
ATOM 1890 O O . GLN A 1 249 ? 9.939 -11.829 -61.563 1.00 40.41 249 GLN 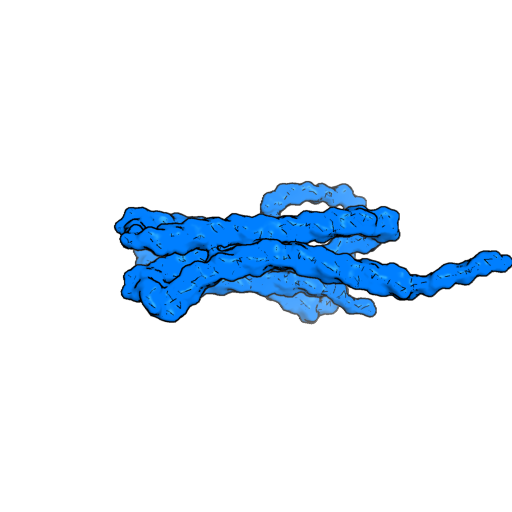A O 1
#

Foldseek 3Di:
DDDLPPQQVVLQLVLLVVLLVLLVVVCVVVCLCPPVVCVPPPLSVLLVVLSVLQVVLSVVVVVVVVVCVVDDPDPDDPPPPDPPPPPPPVDPCCSNLVSLVVSLVSLVVVLVVVCVVPPQPDPLLVVLLVLLVVLLVLLLVLLQVLVVVLVVVCVVVCVPDVPDDPSNDRPCSPSSSRNSVSSSVSSVLSVVLSVVCRVPVPDPSNVCSSCVSVVSSVCSVCVSVVVVVVVVVVVVVVVVPDDPDDPDD